Protein AF-A0A0D0DA06-F1 (afdb_monomer_lite)

Sequence (296 aa):
MSSSTTNDLSKWSDEQLRENEDDDNELFEKKSAERRHRTKAWKEAERRMAEEAARRKAEEEAKRKAEVEVQRRVEAEAKAHAEEVAWAQSLTLGPSKGKQPRVTASGTVEVVESVGGLAPCYGCSDLGVSCEMRAAGSSKARSCDRCRRLRNKCERPGDAQLSWRRKREEVMSPQAGKKKAQTKSPTVEDDKEDVEDREAEENCDALGVLAEVLSAMVGEMRNMAADRRRAAGESHAQMERVLGTLEEIRGCLDLEFVPEEGSEEDFEEGEVAEVAEEREALKGRNEEEEEVDESV

Structure (mmCIF, N/CA/C/O backbone):
data_AF-A0A0D0DA06-F1
#
_entry.id   AF-A0A0D0DA06-F1
#
loop_
_atom_site.group_PDB
_atom_site.id
_atom_site.type_symbol
_atom_site.label_atom_id
_atom_site.label_alt_id
_atom_site.label_comp_id
_atom_site.label_asym_id
_atom_site.label_entity_id
_atom_site.label_seq_id
_atom_site.pdbx_PDB_ins_code
_atom_site.Cartn_x
_atom_site.Cartn_y
_atom_site.Cartn_z
_atom_site.occupancy
_atom_site.B_iso_or_equiv
_atom_site.auth_seq_id
_atom_site.auth_comp_id
_atom_site.auth_asym_id
_atom_site.auth_atom_id
_atom_site.pdbx_PDB_model_num
ATOM 1 N N . MET A 1 1 ? 45.277 31.418 -54.949 1.00 44.56 1 MET A N 1
ATOM 2 C CA . MET A 1 1 ? 46.075 30.264 -55.402 1.00 44.56 1 MET A CA 1
ATOM 3 C C . MET A 1 1 ? 45.731 29.119 -54.479 1.00 44.56 1 MET A C 1
ATOM 5 O O . MET A 1 1 ? 46.117 29.167 -53.321 1.00 44.56 1 MET A O 1
ATOM 9 N N . SER A 1 2 ? 44.890 28.204 -54.950 1.00 45.66 2 SER A N 1
ATOM 10 C CA . SER A 1 2 ? 44.410 27.062 -54.173 1.00 45.66 2 SER A CA 1
ATOM 11 C C . SER A 1 2 ? 45.338 25.884 -54.446 1.00 45.66 2 SER A C 1
ATOM 13 O O . SER A 1 2 ? 45.468 25.472 -55.597 1.00 45.66 2 SER A O 1
ATOM 15 N N . SER A 1 3 ? 46.022 25.398 -53.413 1.00 51.41 3 SER A N 1
ATOM 16 C CA . SER A 1 3 ? 46.867 24.207 -53.489 1.00 51.41 3 SER A CA 1
ATOM 17 C C . SER A 1 3 ? 45.984 22.971 -53.345 1.00 51.41 3 SER A C 1
ATOM 19 O O . SER A 1 3 ? 45.436 22.732 -52.274 1.00 51.41 3 SER A O 1
ATOM 21 N N . SER A 1 4 ? 45.833 22.201 -54.420 1.00 52.69 4 SER A N 1
ATOM 22 C CA . SER A 1 4 ? 45.223 20.872 -54.376 1.00 52.69 4 SER A CA 1
ATOM 23 C C . SER A 1 4 ? 46.268 19.873 -53.883 1.00 52.69 4 SER A C 1
ATOM 25 O O . SER A 1 4 ? 47.158 19.480 -54.632 1.00 52.69 4 SER A O 1
ATOM 27 N N . THR A 1 5 ? 46.180 19.478 -52.617 1.00 56.81 5 THR A N 1
ATOM 28 C CA . THR A 1 5 ? 46.853 18.294 -52.074 1.00 56.81 5 THR A CA 1
ATOM 29 C C . THR A 1 5 ? 46.123 17.054 -52.577 1.00 56.81 5 THR A C 1
ATOM 31 O O . THR A 1 5 ? 45.150 16.592 -51.989 1.00 56.81 5 THR A O 1
ATOM 34 N N . THR A 1 6 ? 46.565 16.544 -53.723 1.00 51.81 6 THR A N 1
ATOM 35 C CA . THR A 1 6 ? 46.219 15.209 -54.211 1.00 51.81 6 THR A CA 1
ATOM 36 C C . THR A 1 6 ? 46.883 14.190 -53.290 1.00 51.81 6 THR A C 1
ATOM 38 O O . THR A 1 6 ? 48.056 13.862 -53.465 1.00 51.81 6 THR A O 1
ATOM 41 N N . ASN A 1 7 ? 46.158 13.759 -52.260 1.00 58.69 7 ASN A N 1
ATOM 42 C CA . ASN A 1 7 ? 46.594 12.688 -51.377 1.00 58.69 7 ASN A CA 1
ATOM 43 C C . ASN A 1 7 ? 46.586 11.369 -52.162 1.00 58.69 7 ASN A C 1
ATOM 45 O O . ASN A 1 7 ? 45.543 10.904 -52.618 1.00 58.69 7 ASN A O 1
ATOM 49 N N . ASP A 1 8 ? 47.776 10.797 -52.332 1.00 55.75 8 ASP A N 1
ATOM 50 C CA . ASP A 1 8 ? 48.022 9.452 -52.846 1.00 55.75 8 ASP A CA 1
ATOM 51 C C . ASP A 1 8 ? 47.404 8.411 -51.889 1.00 55.75 8 ASP A C 1
ATOM 53 O O . ASP A 1 8 ? 48.060 7.897 -50.987 1.00 55.75 8 ASP A O 1
ATOM 57 N N . LEU A 1 9 ? 46.120 8.094 -52.078 1.00 60.38 9 LEU A N 1
ATOM 58 C CA . LEU A 1 9 ? 45.394 7.071 -51.308 1.00 60.38 9 LEU A CA 1
ATOM 59 C C . LEU A 1 9 ? 45.751 5.625 -51.715 1.00 60.38 9 LEU A C 1
ATOM 61 O O . LEU A 1 9 ? 45.248 4.677 -51.126 1.00 60.38 9 LEU A O 1
ATOM 65 N N . SER A 1 10 ? 46.629 5.418 -52.704 1.00 59.06 10 SER A N 1
ATOM 66 C CA . SER A 1 10 ? 46.872 4.093 -53.307 1.00 59.06 10 SER A CA 1
ATOM 67 C C . SER A 1 10 ? 48.003 3.267 -52.674 1.00 59.06 10 SER A C 1
ATOM 69 O O . SER A 1 10 ? 48.375 2.224 -53.210 1.00 59.06 10 SER A O 1
ATOM 71 N N . LYS A 1 11 ? 48.576 3.706 -51.547 1.00 55.06 11 LYS A N 1
ATOM 72 C CA . LYS A 1 11 ? 49.674 2.997 -50.861 1.00 55.06 11 LYS A CA 1
ATOM 73 C C . LYS A 1 11 ? 49.394 2.784 -49.379 1.00 55.06 11 LYS A C 1
ATOM 75 O O . LYS A 1 11 ? 50.193 3.163 -48.530 1.00 55.06 11 LYS A O 1
ATOM 80 N N . TRP A 1 12 ? 48.269 2.160 -49.073 1.00 52.38 12 TRP A N 1
ATOM 81 C CA . TRP A 1 12 ? 48.131 1.462 -47.801 1.00 52.38 12 TRP A CA 1
ATOM 82 C C . TRP A 1 12 ? 48.667 0.052 -48.044 1.00 52.38 12 TRP A C 1
ATOM 84 O O . TRP A 1 12 ? 48.146 -0.689 -48.871 1.00 52.38 12 TRP A O 1
ATOM 94 N N . SER A 1 13 ? 49.816 -0.259 -47.452 1.00 58.09 13 SER A N 1
ATOM 95 C CA . SER A 1 13 ? 50.444 -1.577 -47.548 1.00 58.09 13 SER A CA 1
ATOM 96 C C . SER A 1 13 ? 49.567 -2.623 -46.857 1.00 58.09 13 SER A C 1
ATOM 98 O O . SER A 1 13 ? 49.198 -2.402 -45.705 1.00 58.09 13 SER A O 1
ATOM 100 N N . ASP A 1 14 ? 49.314 -3.763 -47.513 1.00 60.25 14 ASP A N 1
ATOM 101 C CA . ASP A 1 14 ? 48.551 -4.921 -46.994 1.00 60.25 14 ASP A CA 1
ATOM 102 C C . ASP A 1 14 ? 48.968 -5.373 -45.576 1.00 60.25 14 ASP A C 1
ATOM 104 O O . ASP A 1 14 ? 48.183 -5.983 -44.854 1.00 60.25 14 ASP A O 1
ATOM 108 N N . GLU A 1 15 ? 50.187 -5.041 -45.142 1.00 59.59 15 GLU A N 1
ATOM 109 C CA . GLU A 1 15 ? 50.683 -5.288 -43.784 1.00 59.59 15 GLU A CA 1
ATOM 110 C C . GLU A 1 15 ? 49.867 -4.564 -42.689 1.00 59.59 15 GLU A C 1
ATOM 112 O O . GLU A 1 15 ? 49.715 -5.105 -41.599 1.00 59.59 15 GLU A O 1
ATOM 117 N N . GLN A 1 16 ? 49.307 -3.374 -42.959 1.00 57.50 16 GLN A N 1
ATOM 118 C CA . GLN A 1 16 ? 48.557 -2.596 -41.955 1.00 57.50 16 GLN A CA 1
ATOM 119 C C . GLN A 1 16 ? 47.102 -3.046 -41.772 1.00 57.50 16 GLN A C 1
ATOM 121 O O . GLN A 1 16 ? 46.485 -2.697 -40.770 1.00 57.50 16 GLN A O 1
ATOM 126 N N . LEU A 1 17 ? 46.550 -3.840 -42.695 1.00 55.78 17 LEU A N 1
ATOM 127 C CA . LEU A 1 17 ? 45.205 -4.407 -42.542 1.00 55.78 17 LEU A CA 1
ATOM 128 C C . LEU A 1 17 ? 45.190 -5.633 -41.617 1.00 55.78 17 LEU A C 1
ATOM 130 O O . LEU A 1 17 ? 44.156 -5.946 -41.040 1.00 55.78 17 LEU A O 1
ATOM 134 N N . ARG A 1 18 ? 46.333 -6.309 -41.426 1.00 57.19 18 ARG A N 1
ATOM 135 C CA . ARG A 1 18 ? 46.417 -7.529 -40.603 1.00 57.19 18 ARG A CA 1
ATOM 136 C C . ARG A 1 18 ? 46.560 -7.299 -39.101 1.00 57.19 18 ARG A C 1
ATOM 138 O O . ARG A 1 18 ? 46.267 -8.217 -38.347 1.00 57.19 18 ARG A O 1
ATOM 145 N N . GLU A 1 19 ? 47.008 -6.128 -38.653 1.00 57.12 19 GLU A N 1
ATOM 146 C CA . GLU A 1 19 ? 47.195 -5.861 -37.214 1.00 57.12 19 GLU A CA 1
ATOM 147 C C . GLU A 1 19 ? 45.898 -5.477 -36.482 1.00 57.12 19 GLU A C 1
ATOM 149 O O . GLU A 1 19 ? 45.885 -5.480 -35.258 1.00 57.12 19 GLU A O 1
ATOM 154 N N . ASN A 1 20 ? 44.800 -5.203 -37.199 1.00 56.69 20 ASN A N 1
ATOM 155 C CA . ASN A 1 20 ? 43.534 -4.758 -36.596 1.00 56.69 20 ASN A CA 1
ATOM 156 C C . ASN A 1 20 ? 42.484 -5.871 -36.406 1.00 56.69 20 ASN A C 1
ATOM 158 O O . ASN A 1 20 ? 41.498 -5.652 -35.712 1.00 56.69 20 ASN A O 1
ATOM 162 N N . GLU A 1 21 ? 42.660 -7.056 -37.003 1.00 57.94 21 GLU A N 1
ATOM 163 C CA . GLU A 1 21 ? 41.643 -8.126 -36.940 1.00 57.94 21 GLU A CA 1
ATOM 164 C C . GLU A 1 21 ? 41.643 -8.892 -35.600 1.00 57.94 21 GLU A C 1
ATOM 166 O O . GLU A 1 21 ? 40.612 -9.438 -35.204 1.00 57.94 21 GLU A O 1
ATOM 171 N N . ASP A 1 22 ? 42.765 -8.914 -34.870 1.00 60.41 22 ASP A N 1
ATOM 172 C CA . ASP A 1 22 ? 42.870 -9.652 -33.600 1.00 60.41 22 ASP A CA 1
ATOM 173 C C . ASP A 1 22 ? 42.314 -8.868 -32.384 1.00 60.41 22 ASP A C 1
ATOM 175 O O . ASP A 1 22 ? 41.847 -9.481 -31.417 1.00 60.41 22 ASP A O 1
ATOM 179 N N . ASP A 1 23 ? 42.271 -7.530 -32.440 1.00 66.81 23 ASP A N 1
ATOM 180 C CA . ASP A 1 23 ? 41.819 -6.673 -31.326 1.00 66.81 23 ASP A CA 1
ATOM 181 C C . ASP A 1 23 ? 40.287 -6.675 -31.133 1.00 66.81 23 ASP A C 1
ATOM 183 O O . ASP A 1 23 ? 39.776 -6.533 -30.011 1.00 66.81 23 ASP A O 1
ATOM 187 N N . ASP A 1 24 ? 39.520 -6.908 -32.201 1.00 77.69 24 ASP A N 1
ATOM 188 C CA . ASP A 1 24 ? 38.053 -6.886 -32.151 1.00 77.69 24 ASP A CA 1
ATOM 189 C C . ASP A 1 24 ? 37.468 -8.039 -31.319 1.00 77.69 24 ASP A C 1
ATOM 191 O O . ASP A 1 24 ? 36.456 -7.879 -30.617 1.00 77.69 24 ASP A O 1
ATOM 195 N N . ASN A 1 25 ? 38.126 -9.202 -31.332 1.00 84.19 25 ASN A N 1
ATOM 196 C CA . ASN A 1 25 ? 37.677 -10.371 -30.581 1.00 84.19 25 ASN A CA 1
ATOM 197 C C . ASN A 1 25 ? 37.856 -10.186 -29.061 1.00 84.19 25 ASN A C 1
ATOM 199 O O . ASN A 1 25 ? 36.964 -10.539 -28.280 1.00 84.19 25 ASN A O 1
ATOM 203 N N . GLU A 1 26 ? 38.961 -9.575 -28.617 1.00 87.06 26 GLU A N 1
ATOM 204 C CA . GLU A 1 26 ? 39.175 -9.273 -27.194 1.00 87.06 26 GLU A CA 1
ATOM 205 C C . GLU A 1 26 ? 38.155 -8.241 -26.686 1.00 87.06 26 GLU A C 1
ATOM 207 O O . GLU A 1 26 ? 37.563 -8.396 -25.605 1.00 87.06 26 GLU A O 1
ATOM 212 N N . LEU A 1 27 ? 37.872 -7.216 -27.495 1.00 87.00 27 LEU A N 1
ATOM 213 C CA . LEU A 1 27 ? 36.877 -6.201 -27.166 1.00 87.00 27 LEU A CA 1
ATOM 214 C C . LEU A 1 27 ? 35.469 -6.802 -27.026 1.00 87.00 27 LEU A C 1
ATOM 216 O O . LEU A 1 27 ? 34.716 -6.421 -26.116 1.00 87.00 27 LEU A O 1
ATOM 220 N N . PHE A 1 28 ? 35.106 -7.749 -27.895 1.00 85.88 28 PHE A N 1
ATOM 221 C CA . PHE A 1 28 ? 33.821 -8.441 -27.835 1.00 85.88 28 PHE A CA 1
ATOM 222 C C . PHE A 1 28 ? 33.671 -9.286 -26.562 1.00 85.88 28 PHE A C 1
ATOM 224 O O . PHE A 1 28 ? 32.642 -9.197 -25.875 1.00 85.88 28 PHE A O 1
ATOM 231 N N . GLU A 1 29 ? 34.696 -10.056 -26.190 1.00 93.31 29 GLU A N 1
ATOM 232 C CA . GLU A 1 29 ? 34.685 -10.858 -24.961 1.00 93.31 29 GLU A CA 1
ATOM 233 C C . GLU A 1 29 ? 34.587 -9.982 -23.707 1.00 93.31 29 GLU A C 1
ATOM 235 O O . GLU A 1 29 ? 33.781 -10.258 -22.808 1.00 93.31 29 GLU A O 1
ATOM 240 N N . LYS A 1 30 ? 35.316 -8.859 -23.673 1.00 94.81 30 LYS A N 1
ATOM 241 C CA . LYS A 1 30 ? 35.257 -7.891 -22.569 1.00 94.81 30 LYS A CA 1
ATOM 242 C C . LYS A 1 30 ? 33.862 -7.279 -22.415 1.00 94.81 30 LYS A C 1
ATOM 244 O O . LYS A 1 30 ? 33.307 -7.291 -21.312 1.00 94.81 30 LYS A O 1
ATOM 249 N N . LYS A 1 31 ? 33.245 -6.815 -23.509 1.00 93.00 31 LYS A N 1
ATOM 250 C CA . LYS A 1 31 ? 31.866 -6.281 -23.505 1.00 93.00 31 LYS A CA 1
ATOM 251 C C . LYS A 1 31 ? 30.846 -7.343 -23.081 1.00 93.00 31 LYS A C 1
ATOM 253 O O . LYS A 1 31 ? 29.908 -7.057 -22.328 1.00 93.00 31 LYS A O 1
ATOM 258 N N . SER A 1 32 ? 31.035 -8.587 -23.515 1.00 93.25 32 SER A N 1
ATOM 259 C CA . SER A 1 32 ? 30.176 -9.716 -23.147 1.00 93.25 32 SER A CA 1
ATOM 260 C C . SER A 1 32 ? 30.307 -10.089 -21.667 1.00 93.25 32 SER A C 1
ATOM 262 O O . SER A 1 32 ? 29.305 -10.357 -20.993 1.00 93.25 32 SER A O 1
ATOM 264 N N . ALA A 1 33 ? 31.523 -10.089 -21.117 1.00 97.44 33 ALA A N 1
ATOM 265 C CA . ALA A 1 33 ? 31.763 -10.260 -19.687 1.00 97.44 33 ALA A CA 1
ATOM 266 C C . ALA A 1 33 ? 31.107 -9.133 -18.876 1.00 97.44 33 ALA A C 1
ATOM 268 O O . ALA A 1 33 ? 30.368 -9.406 -17.927 1.00 97.44 33 ALA A O 1
ATOM 269 N N . GLU A 1 34 ? 31.275 -7.880 -19.295 1.00 96.75 34 GLU A N 1
ATOM 270 C CA . GLU A 1 34 ? 30.666 -6.726 -18.637 1.00 96.75 34 GLU A CA 1
ATOM 271 C C . GLU A 1 34 ? 29.131 -6.812 -18.617 1.00 96.75 34 GLU A C 1
ATOM 273 O O . GLU A 1 34 ? 28.510 -6.648 -17.563 1.00 96.75 34 GLU A O 1
ATOM 278 N N . ARG A 1 35 ? 28.494 -7.160 -19.744 1.00 94.69 35 ARG A N 1
ATOM 279 C CA . ARG A 1 35 ? 27.034 -7.352 -19.809 1.00 94.69 35 ARG A CA 1
ATOM 280 C C . ARG A 1 35 ? 26.563 -8.448 -18.846 1.00 94.69 35 ARG A C 1
ATOM 282 O O . ARG A 1 35 ? 25.531 -8.287 -18.184 1.00 94.69 35 ARG A O 1
ATOM 289 N N . ARG A 1 36 ? 27.323 -9.543 -18.717 1.00 97.12 36 ARG A N 1
ATOM 290 C CA . ARG A 1 36 ? 27.048 -10.615 -17.741 1.00 97.12 36 ARG A CA 1
ATOM 291 C C . ARG A 1 36 ? 27.157 -10.102 -16.303 1.00 97.12 36 ARG A C 1
ATOM 293 O O . ARG A 1 36 ? 26.283 -10.419 -15.496 1.00 97.12 36 ARG A O 1
ATOM 300 N N . HIS A 1 37 ? 28.166 -9.291 -15.987 1.00 96.38 37 HIS A N 1
ATOM 301 C CA . HIS A 1 37 ? 28.315 -8.668 -14.667 1.00 96.38 37 HIS A CA 1
ATOM 302 C C . HIS A 1 37 ? 27.167 -7.704 -14.346 1.00 96.38 37 HIS A C 1
ATOM 304 O O . HIS A 1 37 ? 26.551 -7.844 -13.290 1.00 96.38 37 HIS A O 1
ATOM 310 N N . ARG A 1 38 ? 26.798 -6.812 -15.274 1.00 94.75 38 ARG A N 1
ATOM 311 C CA . ARG A 1 38 ? 25.658 -5.891 -15.106 1.00 94.75 38 ARG A CA 1
ATOM 312 C C . ARG A 1 38 ? 24.346 -6.641 -14.879 1.00 94.75 38 ARG A C 1
ATOM 314 O O . ARG A 1 38 ? 23.595 -6.318 -13.966 1.00 94.75 38 ARG A O 1
ATOM 321 N N . THR A 1 39 ? 24.101 -7.700 -15.652 1.00 97.19 39 THR A N 1
ATOM 322 C CA . THR A 1 39 ? 22.894 -8.532 -15.500 1.00 97.19 39 THR A CA 1
ATOM 323 C C . THR A 1 39 ? 22.854 -9.233 -14.140 1.00 97.19 39 THR A C 1
ATOM 325 O O . THR A 1 39 ? 21.793 -9.327 -13.525 1.00 97.19 39 THR A O 1
ATOM 328 N N . LYS A 1 40 ? 23.998 -9.732 -13.652 1.00 97.44 40 LYS A N 1
ATOM 329 C CA . LYS A 1 40 ? 24.096 -10.338 -12.315 1.00 97.44 40 LYS A CA 1
ATOM 330 C C . LYS A 1 40 ? 23.813 -9.312 -11.217 1.00 97.44 40 LYS A C 1
ATOM 332 O O . LYS A 1 40 ? 22.975 -9.588 -10.365 1.00 97.44 40 LYS A O 1
ATOM 337 N N . ALA A 1 41 ? 24.443 -8.138 -11.286 1.00 97.75 41 ALA A N 1
ATOM 338 C CA . ALA A 1 41 ? 24.237 -7.057 -10.325 1.00 97.75 41 ALA A CA 1
ATOM 339 C C . ALA A 1 41 ? 22.769 -6.596 -10.284 1.00 97.75 41 ALA A C 1
ATOM 341 O O . ALA A 1 41 ? 22.200 -6.432 -9.209 1.00 97.75 41 ALA A O 1
ATOM 342 N N . TRP A 1 42 ? 22.120 -6.473 -11.446 1.00 95.38 42 TRP A N 1
ATOM 343 C CA . TRP A 1 42 ? 20.704 -6.113 -11.528 1.00 95.38 42 TRP A CA 1
ATOM 344 C C . TRP A 1 42 ? 19.788 -7.163 -10.878 1.00 95.38 42 TRP A C 1
ATOM 346 O O . TRP A 1 42 ? 18.947 -6.817 -10.051 1.00 95.38 42 TRP A O 1
ATOM 356 N N . LYS A 1 43 ? 20.000 -8.456 -11.161 1.00 97.12 43 LYS A N 1
ATOM 357 C CA . LYS A 1 43 ? 19.236 -9.553 -10.531 1.00 97.12 43 LYS A CA 1
ATOM 358 C C . LYS A 1 43 ? 19.453 -9.639 -9.018 1.00 97.12 43 LYS A C 1
ATOM 360 O O . LYS A 1 43 ? 18.560 -10.056 -8.283 1.00 97.12 43 LYS A O 1
ATOM 365 N N . GLU A 1 44 ? 20.646 -9.299 -8.540 1.00 97.25 44 GLU A N 1
ATOM 366 C CA . GLU A 1 44 ? 20.948 -9.243 -7.108 1.00 97.25 44 GLU A CA 1
ATOM 367 C C . GLU A 1 44 ? 20.242 -8.065 -6.429 1.00 97.25 44 GLU A C 1
ATOM 369 O O . GLU A 1 44 ? 19.622 -8.248 -5.380 1.00 97.25 44 GLU A O 1
ATOM 374 N N . ALA A 1 45 ? 20.249 -6.889 -7.059 1.00 94.88 45 ALA A N 1
ATOM 375 C CA . ALA A 1 45 ? 19.500 -5.731 -6.586 1.00 94.88 45 ALA A CA 1
ATOM 376 C C . ALA A 1 45 ? 17.989 -6.019 -6.527 1.00 94.88 45 ALA A C 1
ATOM 378 O O . ALA A 1 45 ? 17.354 -5.744 -5.511 1.00 94.88 45 ALA A O 1
ATOM 379 N N . GLU A 1 46 ? 17.422 -6.646 -7.562 1.00 94.62 46 GLU A N 1
ATOM 380 C CA . GLU A 1 46 ? 16.012 -7.061 -7.589 1.00 94.62 46 GLU A CA 1
ATOM 381 C C . GLU A 1 46 ? 15.679 -8.026 -6.438 1.00 94.62 46 GLU A C 1
ATOM 383 O O . GLU A 1 46 ? 14.701 -7.831 -5.712 1.00 94.62 46 GLU A O 1
ATOM 388 N N . ARG A 1 47 ? 16.533 -9.032 -6.205 1.00 95.81 47 ARG A N 1
ATOM 389 C CA . ARG A 1 47 ? 16.386 -9.967 -5.079 1.00 95.81 47 ARG A CA 1
ATOM 390 C C . ARG A 1 47 ? 16.416 -9.241 -3.735 1.00 95.81 47 ARG A C 1
ATOM 392 O O . ARG A 1 47 ? 15.571 -9.519 -2.887 1.00 95.81 47 ARG A O 1
ATOM 399 N N . ARG A 1 48 ? 17.355 -8.310 -3.548 1.00 94.62 48 ARG A N 1
ATOM 400 C CA . ARG A 1 48 ? 17.485 -7.521 -2.316 1.00 94.62 48 ARG A CA 1
ATOM 401 C C . ARG A 1 48 ? 16.243 -6.664 -2.068 1.00 94.62 48 ARG A C 1
ATOM 403 O O . ARG A 1 48 ? 15.746 -6.627 -0.946 1.00 94.62 48 ARG A O 1
ATOM 410 N N . MET A 1 49 ? 15.699 -6.038 -3.110 1.00 85.19 49 MET A N 1
ATOM 411 C CA . MET A 1 49 ? 14.455 -5.266 -3.020 1.00 85.19 49 MET A CA 1
ATOM 412 C C . MET A 1 49 ? 13.260 -6.149 -2.639 1.00 85.19 49 MET A C 1
ATOM 414 O O . MET A 1 49 ? 12.466 -5.773 -1.774 1.00 85.19 49 MET A O 1
ATOM 418 N N . ALA A 1 50 ? 13.147 -7.344 -3.227 1.00 92.19 50 ALA A N 1
ATOM 419 C CA . ALA A 1 50 ? 12.096 -8.301 -2.884 1.00 92.19 50 ALA A CA 1
ATOM 420 C C . ALA A 1 50 ? 12.208 -8.801 -1.430 1.00 92.19 50 ALA A C 1
ATOM 422 O O . ALA A 1 50 ? 11.197 -8.915 -0.733 1.00 92.19 50 ALA A O 1
ATOM 423 N N . GLU A 1 51 ? 13.426 -9.060 -0.950 1.00 94.31 51 GLU A N 1
ATOM 424 C CA . GLU A 1 51 ? 13.688 -9.452 0.437 1.00 94.31 51 GLU A CA 1
ATOM 425 C C . GLU A 1 51 ? 13.332 -8.334 1.426 1.00 94.31 51 GLU A C 1
ATOM 427 O O . GLU A 1 51 ? 12.633 -8.578 2.412 1.00 94.31 51 GLU A O 1
ATOM 432 N N . GLU A 1 52 ? 13.732 -7.089 1.151 1.00 87.12 52 GLU A N 1
ATOM 433 C CA . GLU A 1 52 ? 13.367 -5.942 1.987 1.00 87.12 52 GLU A CA 1
ATOM 434 C C . GLU A 1 52 ? 11.852 -5.708 2.019 1.00 87.12 52 GLU A C 1
ATOM 436 O O . GLU A 1 52 ? 11.288 -5.439 3.084 1.00 87.12 52 GLU A O 1
ATOM 441 N N . ALA A 1 53 ? 11.172 -5.854 0.880 1.00 90.25 53 ALA A N 1
ATOM 442 C CA . ALA A 1 53 ? 9.718 -5.762 0.810 1.00 90.25 53 ALA A CA 1
ATOM 443 C C . ALA A 1 53 ? 9.040 -6.861 1.648 1.00 90.25 53 ALA A C 1
ATOM 445 O O . ALA A 1 53 ? 8.091 -6.580 2.388 1.00 90.25 53 ALA A O 1
ATOM 446 N N . ALA A 1 54 ? 9.548 -8.097 1.594 1.00 92.75 54 ALA A N 1
ATOM 447 C CA . ALA A 1 54 ? 9.062 -9.199 2.421 1.00 92.75 54 ALA A CA 1
ATOM 448 C C . ALA A 1 54 ? 9.298 -8.940 3.920 1.00 92.75 54 ALA A C 1
ATOM 450 O O . ALA A 1 54 ? 8.383 -9.141 4.724 1.00 92.75 54 ALA A O 1
ATOM 451 N N . ARG A 1 55 ? 10.476 -8.420 4.293 1.00 91.50 55 ARG A N 1
ATOM 452 C CA . ARG A 1 55 ? 10.812 -8.034 5.674 1.00 91.50 55 ARG A CA 1
ATOM 453 C C . ARG A 1 55 ? 9.860 -6.960 6.203 1.00 91.50 55 ARG A C 1
ATOM 455 O O . ARG A 1 55 ? 9.280 -7.142 7.270 1.00 91.50 55 ARG A O 1
ATOM 462 N N . ARG A 1 56 ? 9.633 -5.885 5.436 1.00 85.69 56 ARG A N 1
ATOM 463 C CA . ARG A 1 56 ? 8.692 -4.808 5.802 1.00 85.69 56 ARG A CA 1
ATOM 464 C C . ARG A 1 56 ? 7.268 -5.328 5.973 1.00 85.69 56 ARG A C 1
ATOM 466 O O . ARG A 1 56 ? 6.589 -4.960 6.926 1.00 85.69 56 ARG A O 1
ATOM 473 N N . LYS A 1 57 ? 6.818 -6.219 5.085 1.00 90.19 57 LYS A N 1
ATOM 474 C CA . LYS A 1 57 ? 5.485 -6.827 5.185 1.00 90.19 57 LYS A CA 1
ATOM 475 C C . LYS A 1 57 ? 5.329 -7.671 6.454 1.00 90.19 57 LYS A C 1
ATOM 477 O O . LYS A 1 57 ? 4.289 -7.592 7.102 1.00 90.19 57 LYS A O 1
ATOM 482 N N . ALA A 1 58 ? 6.348 -8.450 6.817 1.00 90.62 58 ALA A N 1
ATOM 483 C CA . ALA A 1 58 ? 6.340 -9.247 8.042 1.00 90.62 58 ALA A CA 1
ATOM 484 C C . ALA A 1 58 ? 6.331 -8.368 9.306 1.00 90.62 58 ALA A C 1
ATOM 486 O O . ALA A 1 58 ? 5.598 -8.659 10.249 1.00 90.62 58 ALA A O 1
ATOM 487 N N . GLU A 1 59 ? 7.094 -7.273 9.311 1.00 92.69 59 GLU A N 1
ATOM 488 C CA . GLU A 1 59 ? 7.111 -6.303 10.411 1.00 92.69 59 GLU A CA 1
ATOM 489 C C . GLU A 1 59 ? 5.748 -5.615 10.593 1.00 92.69 59 GLU A C 1
ATOM 491 O O . GLU A 1 59 ? 5.229 -5.551 11.706 1.00 92.69 59 GLU A O 1
ATOM 496 N N . GLU A 1 60 ? 5.125 -5.156 9.505 1.00 89.31 60 GLU A N 1
ATOM 497 C CA . GLU A 1 60 ? 3.782 -4.562 9.533 1.00 89.31 60 GLU A CA 1
ATOM 498 C C . GLU A 1 60 ? 2.717 -5.559 10.017 1.00 89.31 60 GLU A C 1
ATOM 500 O O . GLU A 1 60 ? 1.838 -5.210 10.806 1.00 89.31 60 GLU A O 1
ATOM 505 N N . GLU A 1 61 ? 2.799 -6.826 9.600 1.00 88.38 61 GLU A N 1
ATOM 506 C CA . GLU A 1 61 ? 1.903 -7.871 10.102 1.00 88.38 61 GLU A CA 1
ATOM 507 C C . GLU A 1 61 ? 2.105 -8.124 11.607 1.00 88.38 61 GLU A C 1
ATOM 509 O O . GLU A 1 61 ? 1.127 -8.301 12.339 1.00 88.38 61 GLU A O 1
ATOM 514 N N . ALA A 1 62 ? 3.352 -8.103 12.087 1.00 94.38 62 ALA A N 1
ATOM 515 C CA . ALA A 1 62 ? 3.667 -8.239 13.506 1.00 94.38 62 ALA A CA 1
ATOM 516 C C . ALA A 1 62 ? 3.133 -7.055 14.330 1.00 94.38 62 ALA A C 1
ATOM 518 O O . ALA A 1 62 ? 2.524 -7.279 15.377 1.00 94.38 62 ALA A O 1
ATOM 519 N N . LYS A 1 63 ? 3.269 -5.817 13.834 1.00 91.00 63 LYS A N 1
ATOM 520 C CA . LYS A 1 63 ? 2.690 -4.618 14.467 1.00 91.00 63 LYS A CA 1
ATOM 521 C C . LYS A 1 63 ? 1.171 -4.719 14.583 1.00 91.00 63 LYS A C 1
ATOM 523 O O . LYS A 1 63 ? 0.636 -4.547 15.674 1.00 91.00 63 LYS A O 1
ATOM 528 N N . ARG A 1 64 ? 0.480 -5.098 13.501 1.00 88.75 64 ARG A N 1
ATOM 529 C CA . ARG A 1 64 ? -0.984 -5.292 13.512 1.00 88.75 64 ARG A CA 1
ATOM 530 C C . ARG A 1 64 ? -1.421 -6.376 14.496 1.00 88.75 64 ARG A C 1
ATOM 532 O O . ARG A 1 64 ? -2.435 -6.224 15.168 1.00 88.75 64 ARG A O 1
ATOM 539 N N . LYS A 1 65 ? -0.667 -7.475 14.599 1.00 93.81 65 LYS A N 1
ATOM 540 C CA . LYS A 1 65 ? -0.939 -8.536 15.583 1.00 93.81 65 LYS A CA 1
ATOM 541 C C . LYS A 1 65 ? -0.787 -8.033 17.018 1.00 93.81 65 LYS A C 1
ATOM 543 O O . LYS A 1 65 ? -1.663 -8.311 17.832 1.00 93.81 65 LYS A O 1
ATOM 548 N N . ALA A 1 66 ? 0.276 -7.283 17.306 1.00 93.62 66 ALA A N 1
ATOM 549 C CA . ALA A 1 66 ? 0.499 -6.694 18.623 1.00 93.62 66 ALA A CA 1
ATOM 550 C C . ALA A 1 66 ? -0.608 -5.691 18.993 1.00 93.62 66 ALA A C 1
ATOM 552 O O . ALA A 1 66 ? -1.141 -5.749 20.097 1.00 93.62 66 ALA A O 1
ATOM 553 N N . GLU A 1 67 ? -1.020 -4.831 18.058 1.00 94.69 67 GLU A N 1
ATOM 554 C CA . GLU A 1 67 ? -2.115 -3.873 18.259 1.00 94.69 67 GLU A CA 1
ATOM 555 C C . GLU A 1 67 ? -3.447 -4.575 18.567 1.00 94.69 67 GLU A C 1
ATOM 557 O O . GLU A 1 67 ? -4.118 -4.232 19.539 1.00 94.69 67 GLU A O 1
ATOM 562 N N . VAL A 1 68 ? -3.797 -5.622 17.809 1.00 95.50 68 VAL A N 1
ATOM 563 C CA . VAL A 1 68 ? -5.003 -6.428 18.067 1.00 95.50 68 VAL A CA 1
ATOM 564 C C . VAL A 1 68 ? -4.934 -7.133 19.425 1.00 95.50 68 VAL A C 1
ATOM 566 O O . VAL A 1 68 ? -5.955 -7.270 20.099 1.00 95.50 68 VAL A O 1
ATOM 569 N N . GLU A 1 69 ? -3.756 -7.592 19.855 1.00 95.69 69 GLU A N 1
ATOM 570 C CA . GLU A 1 69 ? -3.594 -8.192 21.182 1.00 95.69 69 GLU A CA 1
ATOM 571 C C . GLU A 1 69 ? -3.804 -7.162 22.299 1.00 95.69 69 GLU A C 1
ATOM 573 O O . GLU A 1 69 ? -4.537 -7.436 23.250 1.00 95.69 69 GLU A O 1
ATOM 578 N N . VAL A 1 70 ? -3.216 -5.969 22.169 1.00 97.25 70 VAL A N 1
ATOM 579 C CA . VAL A 1 70 ? -3.418 -4.861 23.116 1.00 97.25 70 VAL A CA 1
ATOM 580 C C . VAL A 1 70 ? -4.895 -4.473 23.170 1.00 97.25 70 VAL A C 1
ATOM 582 O O . VAL A 1 70 ? -5.460 -4.389 24.258 1.00 97.25 70 VAL A O 1
ATOM 585 N N . GLN A 1 71 ? -5.557 -4.339 22.019 1.00 94.56 71 GLN A N 1
ATOM 586 C CA . GLN A 1 71 ? -6.983 -4.026 21.953 1.00 94.56 71 GLN A CA 1
ATOM 587 C C . GLN A 1 71 ? -7.838 -5.078 22.672 1.00 94.56 71 GLN A C 1
ATOM 589 O O . GLN A 1 71 ? -8.725 -4.728 23.446 1.00 94.56 71 GLN A O 1
ATOM 594 N N . ARG A 1 72 ? -7.544 -6.371 22.480 1.00 94.69 72 ARG A N 1
ATOM 595 C CA . ARG A 1 72 ? -8.243 -7.457 23.185 1.00 94.69 72 ARG A CA 1
ATOM 596 C C . ARG A 1 72 ? -8.040 -7.412 24.697 1.00 94.69 72 ARG A C 1
ATOM 598 O O . ARG A 1 72 ? -8.959 -7.767 25.430 1.00 94.69 72 ARG A O 1
ATOM 605 N N . ARG A 1 73 ? -6.856 -7.009 25.170 1.00 96.56 73 ARG A N 1
ATOM 606 C CA . ARG A 1 73 ? -6.581 -6.845 26.608 1.00 96.56 73 ARG A CA 1
ATOM 607 C C . ARG A 1 73 ? -7.400 -5.698 27.192 1.00 96.56 73 ARG A C 1
ATOM 609 O O . ARG A 1 73 ? -8.065 -5.908 28.199 1.00 96.56 73 ARG A O 1
ATOM 616 N N . VAL A 1 74 ? -7.423 -4.550 26.514 1.00 96.50 74 VAL A N 1
ATOM 617 C CA . VAL A 1 74 ? -8.229 -3.386 26.916 1.00 96.50 74 VAL A CA 1
ATOM 618 C C . VAL A 1 74 ? -9.722 -3.727 26.933 1.00 96.50 74 VAL A C 1
ATOM 620 O O . VAL A 1 74 ? -10.420 -3.389 27.883 1.00 96.50 74 VAL A O 1
ATOM 623 N N . GLU A 1 75 ? -10.226 -4.447 25.927 1.00 96.25 75 GLU A N 1
ATOM 624 C CA . GLU A 1 75 ? -11.630 -4.878 25.883 1.00 96.25 75 GLU A CA 1
ATOM 625 C C . GLU A 1 75 ? -11.975 -5.847 27.027 1.00 96.25 75 GLU A C 1
ATOM 627 O O . GLU A 1 75 ? -13.028 -5.723 27.655 1.00 96.25 75 GLU A O 1
ATOM 632 N N . ALA A 1 76 ? -11.084 -6.797 27.332 1.00 97.69 76 ALA A N 1
ATOM 633 C CA . ALA A 1 76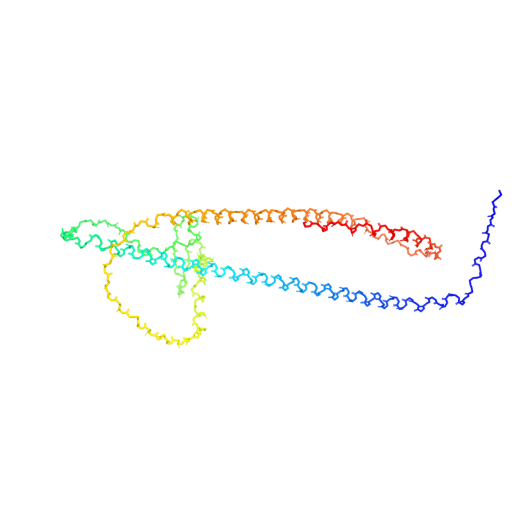 ? -11.271 -7.724 28.445 1.00 97.69 76 ALA A CA 1
ATOM 634 C C . ALA A 1 76 ? -11.279 -7.006 29.805 1.00 97.69 76 ALA A C 1
ATOM 636 O O . ALA A 1 76 ? -12.100 -7.333 30.661 1.00 97.69 76 ALA A O 1
ATOM 637 N N . GLU A 1 77 ? -10.407 -6.015 29.989 1.00 96.44 77 GLU A N 1
ATOM 638 C CA . GLU A 1 77 ? -10.342 -5.189 31.197 1.00 96.44 77 GLU A CA 1
ATOM 639 C C . GLU A 1 77 ? -11.586 -4.305 31.351 1.00 96.44 77 GLU A C 1
ATOM 641 O O . GLU A 1 77 ? -12.217 -4.306 32.407 1.00 96.44 77 GLU A O 1
ATOM 646 N N . ALA A 1 78 ? -12.022 -3.642 30.275 1.00 96.25 78 ALA A N 1
ATOM 647 C CA . ALA A 1 78 ? -13.257 -2.860 30.268 1.00 96.25 78 ALA A CA 1
ATOM 648 C C . ALA A 1 78 ? -14.483 -3.721 30.615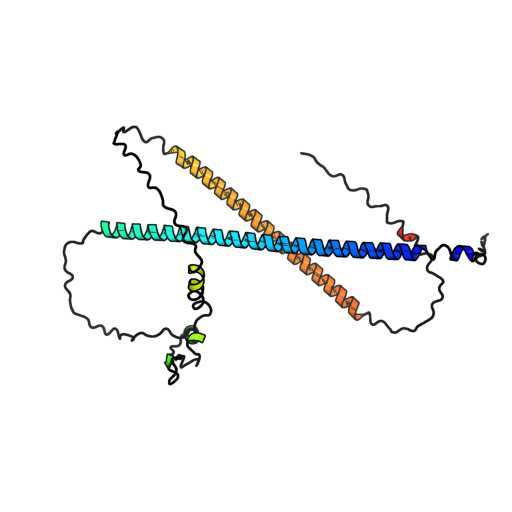 1.00 96.25 78 ALA A C 1
ATOM 650 O O . ALA A 1 78 ? -15.373 -3.284 31.348 1.00 96.25 78 ALA A O 1
ATOM 651 N N . LYS A 1 79 ? -14.524 -4.968 30.128 1.00 96.94 79 LYS A N 1
ATOM 652 C CA . LYS A 1 79 ? -15.589 -5.916 30.464 1.00 96.94 79 LYS A CA 1
ATOM 653 C C . LYS A 1 79 ? -15.545 -6.341 31.935 1.00 96.94 79 LYS A C 1
ATOM 655 O O . LYS A 1 79 ? -16.597 -6.378 32.567 1.00 96.94 79 LYS A O 1
ATOM 660 N N . ALA A 1 80 ? -14.362 -6.620 32.483 1.00 97.56 80 ALA A N 1
ATOM 661 C CA . ALA A 1 80 ? -14.204 -6.943 33.901 1.00 97.56 80 ALA A CA 1
ATOM 662 C C . ALA A 1 80 ? -14.669 -5.781 34.798 1.00 97.56 80 ALA A C 1
ATOM 664 O O . ALA A 1 80 ? -15.430 -5.999 35.738 1.00 97.56 80 ALA A O 1
ATOM 665 N N . HIS A 1 81 ? -14.310 -4.544 34.444 1.00 92.88 81 HIS A N 1
ATOM 666 C CA . HIS A 1 81 ? -14.768 -3.349 35.153 1.00 92.88 81 HIS A CA 1
ATOM 667 C C . HIS A 1 81 ? -16.296 -3.177 35.070 1.00 92.88 81 HIS A C 1
ATOM 669 O O . HIS A 1 81 ? -16.948 -2.846 36.058 1.00 92.88 81 HIS A O 1
ATOM 675 N N . ALA A 1 82 ? -16.907 -3.442 33.911 1.00 95.88 82 ALA A N 1
ATOM 676 C CA . ALA A 1 82 ? -18.364 -3.403 33.771 1.00 95.88 82 ALA A CA 1
ATOM 677 C C . ALA A 1 82 ? -19.074 -4.461 34.642 1.00 95.88 82 ALA A C 1
ATOM 679 O O . ALA A 1 82 ? -20.121 -4.171 35.223 1.00 95.88 82 ALA A O 1
ATOM 680 N N . GLU A 1 83 ? -18.512 -5.670 34.755 1.00 96.56 83 GLU A N 1
ATOM 681 C CA . GLU A 1 83 ? -19.031 -6.732 35.629 1.00 96.56 83 GLU A CA 1
ATOM 682 C C . GLU A 1 83 ? -18.900 -6.364 37.117 1.00 96.56 83 GLU A C 1
ATOM 684 O O . GLU A 1 83 ? -19.847 -6.569 37.879 1.00 96.56 83 GLU A O 1
ATOM 689 N N . GLU A 1 84 ? -17.783 -5.757 37.524 1.00 94.81 84 GLU A N 1
ATOM 690 C CA . GLU A 1 84 ? -17.582 -5.261 38.890 1.00 94.81 84 GLU A CA 1
ATOM 691 C C . GLU A 1 84 ? -18.582 -4.152 39.246 1.00 94.81 84 GLU A C 1
ATOM 693 O O . GLU A 1 84 ? -19.230 -4.214 40.292 1.00 94.81 84 GLU A O 1
ATOM 698 N N . VAL A 1 85 ? -18.790 -3.184 38.345 1.00 95.38 85 VAL A N 1
ATOM 699 C CA . VAL A 1 85 ? -19.791 -2.120 38.524 1.00 95.38 85 VAL A CA 1
ATOM 700 C C . VAL A 1 85 ? -21.199 -2.706 38.637 1.00 95.38 85 VAL A C 1
ATOM 702 O O . VAL A 1 85 ? -21.956 -2.308 39.523 1.00 95.38 85 VAL A O 1
ATOM 705 N N . ALA A 1 86 ? -21.560 -3.669 37.785 1.00 95.69 86 ALA A N 1
ATOM 706 C CA . ALA A 1 86 ? -22.862 -4.333 37.853 1.00 95.69 86 ALA A CA 1
ATOM 707 C C . ALA A 1 86 ? -23.049 -5.092 39.179 1.00 95.69 86 ALA A C 1
ATOM 709 O O . ALA A 1 86 ? -24.120 -5.032 39.792 1.00 95.69 86 ALA A O 1
ATOM 710 N N . TRP A 1 87 ? -22.002 -5.767 39.658 1.00 95.31 87 TRP A N 1
ATOM 711 C CA . TRP A 1 87 ? -22.022 -6.454 40.944 1.00 95.31 87 TRP A CA 1
ATOM 712 C C . TRP A 1 87 ? -22.157 -5.468 42.116 1.00 95.31 87 TRP A C 1
ATOM 714 O O . TRP A 1 87 ? -23.037 -5.644 42.961 1.00 95.31 87 TRP A O 1
ATOM 724 N N . ALA A 1 88 ? -21.393 -4.373 42.129 1.00 94.12 88 ALA A N 1
ATOM 725 C CA . ALA A 1 88 ? -21.497 -3.316 43.137 1.00 94.12 88 ALA A CA 1
ATOM 726 C C . ALA A 1 88 ? -22.886 -2.645 43.150 1.00 94.12 88 ALA A C 1
ATOM 728 O O . ALA A 1 88 ? -23.458 -2.413 44.218 1.00 94.12 88 ALA A O 1
ATOM 729 N N . GLN A 1 89 ? -23.480 -2.395 41.977 1.00 93.06 89 GLN A N 1
ATOM 730 C CA . GLN A 1 89 ? -24.853 -1.885 41.860 1.00 93.06 89 GLN A CA 1
ATOM 731 C C . GLN A 1 89 ? -25.891 -2.859 42.436 1.00 93.06 89 GLN A C 1
ATOM 733 O O . GLN A 1 89 ? -26.852 -2.437 43.079 1.00 93.06 89 GLN A O 1
ATOM 738 N N . SER A 1 90 ? -25.693 -4.168 42.256 1.00 92.12 90 SER A N 1
ATOM 739 C CA . SER A 1 90 ? -26.593 -5.177 42.828 1.00 92.12 90 SER A CA 1
ATOM 740 C C . SER A 1 90 ? -26.542 -5.225 44.363 1.00 92.12 90 SER A C 1
ATOM 742 O O . SER A 1 90 ? -27.558 -5.495 45.003 1.00 92.12 90 SER A O 1
ATOM 744 N N . LEU A 1 91 ? -25.388 -4.904 44.961 1.00 92.25 91 LEU A N 1
ATOM 745 C CA . LEU A 1 91 ? -25.222 -4.818 46.414 1.00 92.25 91 LEU A CA 1
ATOM 746 C C . LEU A 1 91 ? -25.829 -3.535 46.995 1.00 92.25 91 LEU A C 1
ATOM 748 O O . LEU A 1 91 ? -26.446 -3.584 48.060 1.00 92.25 91 LEU A O 1
ATOM 752 N N . THR A 1 92 ? -25.691 -2.397 46.305 1.00 89.50 92 THR A N 1
ATOM 753 C CA . THR A 1 92 ? -26.201 -1.099 46.786 1.00 89.50 92 THR A CA 1
ATOM 754 C C . THR A 1 92 ? -27.720 -0.986 46.720 1.00 89.50 92 THR A C 1
ATOM 756 O O . THR A 1 92 ? -28.316 -0.356 47.593 1.00 89.50 92 THR A O 1
ATOM 759 N N . LEU A 1 93 ? -28.371 -1.638 45.751 1.00 82.44 93 LEU A N 1
ATOM 760 C CA . LEU A 1 93 ? -29.837 -1.663 45.659 1.00 82.44 93 LEU A CA 1
ATOM 761 C C . LEU A 1 93 ? -30.515 -2.425 46.808 1.00 82.44 93 LEU A C 1
ATOM 763 O O . LEU A 1 93 ? -31.719 -2.257 47.010 1.00 82.44 93 LEU A O 1
ATOM 767 N N . GLY A 1 94 ? -29.752 -3.200 47.586 1.00 73.56 94 GLY A N 1
ATOM 768 C CA . GLY A 1 94 ? -30.229 -3.957 48.737 1.00 73.56 94 GLY A CA 1
ATOM 769 C C . GLY A 1 94 ? -31.261 -5.037 48.368 1.00 73.56 94 GLY A C 1
ATOM 770 O O . GLY A 1 94 ? -31.981 -4.942 47.373 1.00 73.56 94 GLY A O 1
ATOM 771 N N . PRO A 1 95 ? -31.414 -6.094 49.181 1.00 65.88 95 PRO A N 1
ATOM 772 C CA . PRO A 1 95 ? -32.588 -6.945 49.087 1.00 65.88 95 PRO A CA 1
ATOM 773 C C . PRO A 1 95 ? -33.781 -6.049 49.406 1.00 65.88 95 PRO A C 1
ATOM 775 O O . PRO A 1 95 ? -33.958 -5.657 50.562 1.00 65.88 95 PRO A O 1
ATOM 778 N N . SER A 1 96 ? -34.562 -5.670 48.394 1.00 64.75 96 SER A N 1
ATOM 779 C CA . SER A 1 96 ? -35.780 -4.887 48.574 1.00 64.75 96 SER A CA 1
ATOM 780 C C . SER A 1 96 ? -36.746 -5.698 49.441 1.00 64.75 96 SER A C 1
ATOM 782 O O . SER A 1 96 ? -37.535 -6.532 48.996 1.00 64.75 96 SER A O 1
ATOM 784 N N . LYS A 1 97 ? -36.613 -5.512 50.754 1.00 65.31 97 LYS A N 1
ATOM 785 C CA . LYS A 1 97 ? -37.437 -6.143 51.770 1.00 65.31 97 LYS A CA 1
ATOM 786 C C . LYS A 1 97 ? -38.841 -5.589 51.594 1.00 65.31 97 LYS A C 1
ATOM 788 O O . LYS A 1 97 ? -39.121 -4.448 51.939 1.00 65.31 97 LYS A O 1
ATOM 793 N N . GLY A 1 98 ? -39.730 -6.440 51.105 1.00 56.44 98 GLY A N 1
ATOM 794 C CA . GLY A 1 98 ? -41.157 -6.263 51.317 1.00 56.44 98 GLY A CA 1
ATOM 795 C C . GLY A 1 98 ? -41.889 -5.608 50.159 1.00 56.44 98 GLY A C 1
ATOM 796 O O . GLY A 1 98 ? -42.296 -4.454 50.226 1.00 56.44 98 GLY A O 1
ATOM 797 N N . LYS A 1 99 ? -42.186 -6.421 49.153 1.00 54.16 99 LYS A N 1
ATOM 798 C CA . LYS A 1 99 ? -43.558 -6.681 48.702 1.00 54.16 99 LYS A CA 1
ATOM 799 C C . LYS A 1 99 ? -43.473 -7.904 47.809 1.00 54.16 99 LYS A C 1
ATOM 801 O O . LYS A 1 99 ? -42.837 -7.852 46.763 1.00 54.16 99 LYS A O 1
ATOM 806 N N . GLN A 1 100 ? -44.068 -9.015 48.246 1.00 53.16 100 GLN A N 1
ATOM 807 C CA . GLN A 1 100 ? -44.327 -10.119 47.331 1.00 53.16 100 GLN A CA 1
ATOM 808 C C . GLN A 1 100 ? -44.991 -9.524 46.085 1.00 53.16 100 GLN A C 1
ATOM 810 O O . GLN A 1 100 ? -46.003 -8.829 46.239 1.00 53.16 100 GLN A O 1
ATOM 815 N N . PRO A 1 101 ? -44.440 -9.744 44.879 1.00 51.03 101 PRO A N 1
ATOM 816 C CA . PRO A 1 101 ? -45.158 -9.457 43.658 1.00 51.03 101 PRO A CA 1
ATOM 817 C C . PRO A 1 101 ? -46.431 -10.280 43.748 1.00 51.03 101 PRO A C 1
ATOM 819 O O . PRO A 1 101 ? -46.407 -11.510 43.698 1.00 51.03 101 PRO A O 1
ATOM 822 N N . ARG A 1 102 ? -47.546 -9.601 44.006 1.00 54.19 102 ARG A N 1
ATOM 823 C CA . ARG A 1 102 ? -48.857 -10.212 43.922 1.00 54.19 102 ARG A CA 1
ATOM 824 C C . ARG A 1 102 ? -48.968 -10.613 42.459 1.00 54.19 102 ARG A C 1
ATOM 826 O O . ARG A 1 102 ? -49.111 -9.748 41.596 1.00 54.19 102 ARG A O 1
ATOM 833 N N . VAL A 1 103 ? -48.774 -11.906 42.202 1.00 43.72 103 VAL A N 1
ATOM 834 C CA . VAL A 1 103 ? -48.983 -12.554 40.911 1.00 43.72 103 VAL A CA 1
ATOM 835 C C . VAL A 1 103 ? -50.439 -12.297 40.573 1.00 43.72 103 VAL A C 1
ATOM 837 O O . VAL A 1 103 ? -51.344 -13.006 41.006 1.00 43.72 103 VAL A O 1
ATOM 840 N N . THR A 1 104 ? -50.675 -11.185 39.893 1.00 45.69 104 THR A N 1
ATOM 841 C CA . THR A 1 104 ? -51.981 -10.862 39.357 1.00 45.69 104 THR A CA 1
ATOM 842 C C . THR A 1 104 ? -51.975 -11.548 38.009 1.00 45.69 104 THR A C 1
ATOM 844 O O . THR A 1 104 ? -51.427 -11.040 37.036 1.00 45.69 104 THR A O 1
ATOM 847 N N . ALA A 1 105 ? -52.477 -12.781 38.008 1.00 50.88 105 ALA A N 1
ATOM 848 C CA . ALA A 1 105 ? -52.849 -13.494 36.805 1.00 50.88 105 ALA A CA 1
ATOM 849 C C . ALA A 1 105 ? -53.962 -12.694 36.119 1.00 50.88 105 ALA A C 1
ATOM 851 O O . ALA A 1 105 ? -55.143 -12.888 36.387 1.00 50.88 105 ALA A O 1
ATOM 852 N N . SER A 1 106 ? -53.595 -11.723 35.292 1.00 45.19 106 SER A N 1
ATOM 853 C CA . SER A 1 106 ? -54.542 -11.049 34.415 1.00 45.19 106 SER A CA 1
ATOM 854 C C . SER A 1 106 ? -53.805 -10.497 33.212 1.00 45.19 106 SER A C 1
ATOM 856 O O . SER A 1 106 ? -52.945 -9.629 33.351 1.00 45.19 106 SER A O 1
ATOM 858 N N . GLY A 1 107 ? -54.177 -11.000 32.042 1.00 48.22 107 GLY A N 1
ATOM 859 C CA . GLY A 1 107 ? -53.708 -10.489 30.766 1.00 48.22 107 GLY A CA 1
ATOM 860 C C . GLY A 1 107 ? -53.033 -11.558 29.933 1.00 48.22 107 GLY A C 1
ATOM 861 O O . GLY A 1 107 ? -51.847 -11.460 29.642 1.00 48.22 107 GLY A O 1
ATOM 862 N N . THR A 1 108 ? -53.811 -12.552 29.512 1.00 44.34 108 THR A N 1
ATOM 863 C CA . THR A 1 108 ? -53.704 -13.169 28.187 1.00 44.34 108 THR A CA 1
ATOM 864 C C . THR A 1 108 ? -53.699 -12.062 27.127 1.00 44.34 108 THR A C 1
ATOM 866 O O . THR A 1 108 ? -54.702 -11.772 26.485 1.00 44.34 108 THR A O 1
ATOM 869 N N . VAL A 1 109 ? -52.568 -11.381 26.968 1.00 44.12 109 VAL A N 1
ATOM 870 C CA . VAL A 1 109 ? -52.205 -10.855 25.662 1.00 44.12 109 VAL A CA 1
ATOM 871 C C . VAL A 1 109 ? -51.770 -12.092 24.912 1.00 44.12 109 VAL A C 1
ATOM 873 O O . VAL A 1 109 ? -50.780 -12.726 25.279 1.00 44.12 109 VAL A O 1
ATOM 876 N N . GLU A 1 110 ? -52.562 -12.466 23.914 1.00 41.72 110 GLU A N 1
ATOM 877 C CA . GLU A 1 110 ? -52.138 -13.341 22.835 1.00 41.72 110 GLU A CA 1
ATOM 878 C C . GLU A 1 110 ? -50.931 -12.679 22.159 1.00 41.72 110 GLU A C 1
ATOM 880 O O . GLU A 1 110 ? -51.017 -12.069 21.097 1.00 41.72 110 GLU A O 1
ATOM 885 N N . VAL A 1 111 ? -49.767 -12.772 22.801 1.00 39.62 111 VAL A N 1
ATOM 886 C CA . VAL A 1 111 ? -48.514 -12.860 22.082 1.00 39.62 111 VAL A CA 1
ATOM 887 C C . VAL A 1 111 ? -48.676 -14.169 21.348 1.00 39.62 111 VAL A C 1
ATOM 889 O O . VAL A 1 111 ? -48.473 -15.239 21.914 1.00 39.62 111 VAL A O 1
ATOM 892 N N . VAL A 1 112 ? -49.165 -14.069 20.114 1.00 44.97 112 VAL A N 1
ATOM 893 C CA . VAL A 1 112 ? -49.005 -15.110 19.116 1.00 44.97 112 VAL A CA 1
ATOM 894 C C . VAL A 1 112 ? -47.522 -15.433 19.163 1.00 44.97 112 VAL A C 1
ATOM 896 O O . VAL A 1 112 ? -46.696 -14.666 18.662 1.00 44.97 112 VAL A O 1
ATOM 899 N N . GLU A 1 113 ? -47.189 -16.513 19.873 1.00 41.84 113 GLU A N 1
ATOM 900 C CA . GLU A 1 113 ? -45.903 -17.172 19.796 1.00 41.84 113 GLU A CA 1
ATOM 901 C C . GLU A 1 113 ? -45.699 -17.400 18.309 1.00 41.84 113 GLU A C 1
ATOM 903 O O . GLU A 1 113 ? -46.267 -18.306 17.700 1.00 41.84 113 GLU A O 1
ATOM 908 N N . SER A 1 114 ? -44.935 -16.504 17.692 1.00 44.66 114 SER A N 1
ATOM 909 C CA . SER A 1 114 ? -44.373 -16.730 16.380 1.00 44.66 114 SER A CA 1
ATOM 910 C C . SER A 1 114 ? -43.375 -17.853 16.591 1.00 44.66 114 SER A C 1
ATOM 912 O O . SER A 1 114 ? -42.209 -17.608 16.892 1.00 44.66 114 SER A O 1
ATOM 914 N N . VAL A 1 115 ? -43.901 -19.080 16.553 1.00 44.25 115 VAL A N 1
ATOM 915 C CA . VAL A 1 115 ? -43.215 -20.362 16.667 1.00 44.25 115 VAL A CA 1
ATOM 916 C C . VAL A 1 115 ? -41.889 -20.248 15.937 1.00 44.25 115 VAL A C 1
ATOM 918 O O . VAL A 1 115 ? -41.867 -20.272 14.710 1.00 44.25 115 VAL A O 1
ATOM 921 N N . GLY A 1 116 ? -40.812 -20.046 16.704 1.00 54.09 116 GLY A N 1
ATOM 922 C CA . GLY A 1 116 ? -39.423 -19.974 16.253 1.00 54.09 116 GLY A CA 1
ATOM 923 C C . GLY A 1 116 ? -39.243 -19.512 14.810 1.00 54.09 116 GLY A C 1
ATOM 924 O O . GLY A 1 116 ? -38.699 -20.277 14.011 1.00 54.09 116 GLY A O 1
ATOM 925 N N . GLY A 1 117 ? -39.736 -18.312 14.477 1.00 55.59 117 GLY A N 1
ATOM 926 C CA . GLY A 1 117 ? -39.640 -17.745 13.136 1.00 55.59 117 GLY A CA 1
ATOM 927 C C . GLY A 1 117 ? -38.181 -17.721 12.702 1.00 55.59 117 GLY A C 1
ATOM 928 O O . GLY A 1 117 ? -37.405 -16.876 13.142 1.00 55.59 117 GLY A O 1
ATOM 929 N N . LEU A 1 118 ? -37.785 -18.709 11.898 1.00 63.00 118 LEU A N 1
ATOM 930 C CA . LEU A 1 118 ? -36.440 -18.787 11.350 1.00 63.00 118 LEU A CA 1
ATOM 931 C C . LEU A 1 118 ? -36.178 -17.472 10.625 1.00 63.00 118 LEU A C 1
ATOM 933 O O . LEU A 1 118 ? -37.001 -17.054 9.810 1.00 63.00 118 LEU A O 1
ATOM 937 N N . ALA A 1 119 ? -35.050 -16.835 10.939 1.00 70.00 119 ALA A N 1
ATOM 938 C CA . ALA A 1 119 ? -34.659 -15.590 10.301 1.00 70.00 119 ALA A CA 1
ATOM 939 C C . ALA A 1 119 ? -34.815 -15.713 8.768 1.00 70.00 119 ALA A C 1
ATOM 941 O O . ALA A 1 119 ? -34.408 -16.744 8.207 1.00 70.00 119 ALA A O 1
ATOM 942 N N . PRO A 1 120 ? -35.411 -14.709 8.094 1.00 76.62 120 PRO A N 1
ATOM 943 C CA . PRO A 1 120 ? -35.515 -14.696 6.642 1.00 76.62 120 PRO A CA 1
ATOM 944 C C . PRO A 1 120 ? -34.142 -14.914 6.003 1.00 76.62 120 PRO A C 1
ATOM 946 O O . PRO A 1 120 ? -33.103 -14.544 6.556 1.00 76.62 120 PRO A O 1
ATOM 949 N N . CYS A 1 121 ? -34.118 -15.548 4.833 1.00 84.94 121 CYS A N 1
ATOM 950 C CA . CYS A 1 121 ? -32.866 -15.739 4.118 1.00 84.94 121 CYS A CA 1
ATOM 951 C C . CYS A 1 121 ? -32.336 -14.376 3.645 1.00 84.94 121 CYS A C 1
ATOM 953 O O . CYS A 1 121 ? -33.122 -13.502 3.286 1.00 84.94 121 CYS A O 1
ATOM 955 N N . TYR A 1 122 ? -31.014 -14.197 3.602 1.00 80.38 122 TYR A N 1
ATOM 956 C CA . TYR A 1 122 ? -30.399 -12.890 3.334 1.00 80.38 122 TYR A CA 1
ATOM 957 C C . TYR A 1 122 ? -30.898 -12.236 2.034 1.00 80.38 122 TYR A C 1
ATOM 959 O O . TYR A 1 122 ? -31.262 -11.067 2.020 1.00 80.38 122 TYR A O 1
ATOM 967 N N . GLY A 1 123 ? -31.049 -13.025 0.963 1.00 81.69 123 GLY A N 1
ATOM 968 C CA . GLY A 1 123 ? -31.570 -12.520 -0.313 1.00 81.69 123 GLY A CA 1
ATOM 969 C C . GLY A 1 123 ? -33.028 -12.041 -0.266 1.00 81.69 123 GLY A C 1
ATOM 970 O O . GLY A 1 123 ? -33.451 -11.307 -1.151 1.00 81.69 123 GLY A O 1
ATOM 971 N N . CYS A 1 124 ? -33.806 -12.453 0.735 1.00 86.06 124 CYS A N 1
ATOM 972 C CA . CYS A 1 124 ? -35.157 -11.949 0.975 1.00 86.06 124 CYS A CA 1
ATOM 973 C C . CYS A 1 124 ? -35.172 -10.828 2.026 1.00 86.06 124 CYS A C 1
ATOM 975 O O . CYS A 1 124 ? -35.993 -9.920 1.904 1.00 86.06 124 CYS A O 1
ATOM 977 N N . SER A 1 125 ? -34.227 -10.839 2.974 1.00 83.38 125 SER A N 1
ATOM 978 C CA . SER A 1 125 ? -33.998 -9.746 3.926 1.00 83.38 125 SER A CA 1
ATOM 979 C C . SER A 1 125 ? -33.651 -8.432 3.224 1.00 83.38 125 SER A C 1
ATOM 981 O O . SER A 1 125 ? -34.246 -7.412 3.554 1.00 83.38 125 SER A O 1
ATOM 983 N N . ASP A 1 126 ? -32.774 -8.459 2.213 1.00 82.31 126 ASP A N 1
ATOM 984 C CA . ASP A 1 126 ? -32.385 -7.258 1.448 1.00 82.31 126 ASP A CA 1
ATOM 985 C C . ASP A 1 126 ? -33.571 -6.620 0.703 1.00 82.31 126 ASP A C 1
ATOM 987 O O . ASP A 1 126 ? -33.606 -5.415 0.470 1.00 82.31 126 ASP A O 1
ATOM 991 N N . LEU A 1 127 ? -34.563 -7.435 0.337 1.00 82.12 127 LEU A N 1
ATOM 992 C CA . LEU A 1 127 ? -35.776 -6.995 -0.351 1.00 82.12 127 LEU A CA 1
ATOM 993 C C . LEU A 1 127 ? -36.928 -6.689 0.619 1.00 82.12 127 LEU A C 1
ATOM 995 O O . LEU A 1 127 ? -38.023 -6.357 0.172 1.00 82.12 127 LEU A O 1
ATOM 999 N N . GLY A 1 128 ? -36.710 -6.838 1.931 1.00 86.06 128 GLY A N 1
ATOM 1000 C CA . GLY A 1 128 ? -37.735 -6.646 2.956 1.00 86.06 128 GLY A CA 1
ATOM 1001 C C . GLY A 1 128 ? -38.907 -7.621 2.845 1.00 86.06 128 GLY A C 1
ATOM 1002 O O . GLY A 1 128 ? -40.007 -7.311 3.300 1.00 86.06 128 GLY A O 1
ATOM 1003 N N . VAL A 1 129 ? -38.710 -8.787 2.217 1.00 81.00 129 VAL A N 1
ATOM 1004 C CA . VAL A 1 129 ? -39.793 -9.746 1.993 1.00 81.00 129 VAL A CA 1
ATOM 1005 C C . VAL A 1 129 ? -39.646 -10.976 2.876 1.00 81.00 129 VAL A C 1
ATOM 1007 O O . VAL A 1 129 ? -38.585 -11.592 2.940 1.00 81.00 129 VAL A O 1
ATOM 1010 N N . SER A 1 130 ? -40.742 -11.391 3.508 1.00 83.06 130 SER A N 1
ATOM 1011 C CA . SER A 1 130 ? -40.809 -12.661 4.227 1.00 83.06 130 SER A CA 1
ATOM 1012 C C . SER A 1 130 ? -40.619 -13.843 3.270 1.00 83.06 130 SER A C 1
ATOM 1014 O O . SER A 1 130 ? -41.227 -13.890 2.195 1.00 83.06 130 SER A O 1
ATOM 1016 N N . CYS A 1 131 ? -39.811 -14.821 3.675 1.00 86.50 131 CYS A N 1
ATOM 1017 C CA . CYS A 1 131 ? -39.649 -16.087 2.964 1.00 86.50 131 CYS A CA 1
ATOM 1018 C C . CYS A 1 131 ? -39.682 -17.267 3.937 1.00 86.50 131 CYS A C 1
ATOM 1020 O O . CYS A 1 131 ? -39.228 -17.145 5.076 1.00 86.50 131 CYS A O 1
ATOM 1022 N N . GLU A 1 132 ? -40.155 -18.418 3.471 1.00 87.75 132 GLU A N 1
ATOM 1023 C CA . GLU A 1 132 ? -40.258 -19.646 4.253 1.00 87.75 132 GLU A CA 1
ATOM 1024 C C . GLU A 1 132 ? -39.214 -20.673 3.781 1.00 87.75 132 GLU A C 1
ATOM 1026 O O . GLU A 1 132 ? -38.982 -20.879 2.585 1.00 87.75 132 GLU A O 1
ATOM 1031 N N . MET A 1 133 ? -38.549 -21.341 4.726 1.00 84.25 133 MET A N 1
ATOM 1032 C CA . MET A 1 133 ? -37.556 -22.371 4.415 1.00 84.25 133 MET A CA 1
ATOM 1033 C C . MET A 1 133 ? -38.225 -23.745 4.353 1.00 84.25 133 MET A C 1
ATOM 1035 O O . MET A 1 133 ? -38.504 -24.349 5.388 1.00 84.25 133 MET A O 1
ATOM 1039 N N . ARG A 1 134 ? -38.429 -24.274 3.144 1.00 86.19 134 ARG A N 1
ATOM 1040 C CA . ARG A 1 134 ? -39.055 -25.587 2.921 1.00 86.19 134 ARG A CA 1
ATOM 1041 C C . ARG A 1 134 ? -38.012 -26.697 2.865 1.00 86.19 134 ARG A C 1
ATOM 1043 O O . ARG A 1 134 ? -36.922 -26.511 2.323 1.00 86.19 134 ARG A O 1
ATOM 1050 N N . ALA A 1 135 ? -38.339 -27.859 3.426 1.00 85.88 135 ALA A N 1
ATOM 1051 C CA . ALA A 1 135 ? -37.515 -29.056 3.280 1.00 85.88 135 ALA A CA 1
ATOM 1052 C C . ALA A 1 135 ? -37.617 -29.584 1.841 1.00 85.88 135 ALA A C 1
ATOM 1054 O O . ALA A 1 135 ? -38.716 -29.789 1.324 1.00 85.88 135 ALA A O 1
ATOM 1055 N N . ALA A 1 136 ? -36.474 -29.804 1.192 1.00 79.69 136 ALA A N 1
ATOM 1056 C CA . ALA A 1 136 ? -36.419 -30.380 -0.144 1.00 79.69 136 ALA A CA 1
ATOM 1057 C C . ALA A 1 136 ? -36.488 -31.917 -0.048 1.00 79.69 136 ALA A C 1
ATOM 1059 O O . ALA A 1 136 ? -35.464 -32.606 -0.049 1.00 79.69 136 ALA A O 1
ATOM 1060 N N . GLY A 1 137 ? -37.703 -32.457 0.075 1.00 82.06 137 GLY A N 1
ATOM 1061 C CA . GLY A 1 137 ? -37.952 -33.904 0.101 1.00 82.06 137 GLY A CA 1
ATOM 1062 C C . GLY A 1 137 ? -37.248 -34.641 1.251 1.00 82.06 137 GLY A C 1
ATOM 1063 O O . GLY A 1 137 ? -37.110 -34.109 2.348 1.00 82.06 137 GLY A O 1
ATOM 1064 N N . SER A 1 138 ? -36.789 -35.873 0.997 1.00 77.31 138 SER A N 1
ATOM 1065 C CA . SER A 1 138 ? -36.087 -36.734 1.971 1.00 77.31 138 SER A CA 1
ATOM 1066 C C . SER A 1 138 ? -34.687 -36.239 2.366 1.00 77.31 138 SER A C 1
ATOM 1068 O O . SER A 1 138 ? -34.007 -36.872 3.176 1.00 77.31 138 SER A O 1
ATOM 1070 N N . SER A 1 139 ? -34.233 -35.113 1.811 1.00 75.00 139 SER A N 1
ATOM 1071 C CA . SER A 1 139 ? -32.941 -34.525 2.145 1.00 75.00 139 SER A CA 1
ATOM 1072 C C . SER A 1 139 ? -33.062 -33.567 3.337 1.00 75.00 139 SER A C 1
ATOM 1074 O O . SER A 1 139 ? -34.034 -32.829 3.479 1.00 75.00 139 SER A O 1
ATOM 1076 N N . LYS A 1 140 ? -32.032 -33.511 4.192 1.00 82.75 140 LYS A N 1
ATOM 1077 C CA . LYS A 1 140 ? -31.935 -32.515 5.283 1.00 82.75 140 LYS A CA 1
ATOM 1078 C C . LYS A 1 140 ? -31.746 -31.074 4.772 1.00 82.75 140 LYS A C 1
ATOM 1080 O O . LYS A 1 140 ? -31.622 -30.148 5.575 1.00 82.75 140 LYS A O 1
ATOM 1085 N N . ALA A 1 141 ? -31.685 -30.872 3.456 1.00 84.44 141 ALA A N 1
ATOM 1086 C CA . ALA A 1 141 ? -31.487 -29.568 2.852 1.00 84.44 141 ALA A CA 1
ATOM 1087 C C . ALA A 1 141 ? -32.789 -28.754 2.885 1.00 84.44 141 ALA A C 1
ATOM 1089 O O . ALA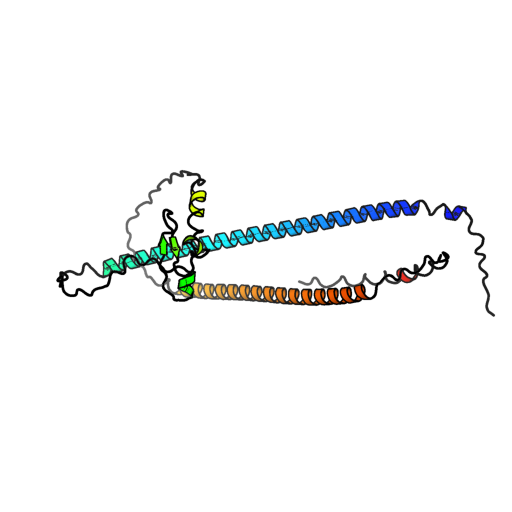 A 1 141 ? -33.866 -29.242 2.540 1.00 84.44 141 ALA A O 1
ATOM 1090 N N . ARG A 1 142 ? -32.681 -27.487 3.296 1.00 84.25 142 ARG A N 1
ATOM 1091 C CA . ARG A 1 142 ? -33.785 -26.523 3.254 1.00 84.25 142 ARG A CA 1
ATOM 1092 C C . ARG A 1 142 ? -33.529 -25.507 2.146 1.00 84.25 142 ARG A C 1
ATOM 1094 O O . ARG A 1 142 ? -32.428 -24.955 2.077 1.00 84.25 142 ARG A O 1
ATOM 1101 N N . SER A 1 143 ? -34.530 -25.252 1.312 1.00 89.81 143 SER A N 1
ATOM 1102 C CA . SER A 1 143 ? -34.514 -24.215 0.277 1.00 89.81 143 SER A CA 1
ATOM 1103 C C . SER A 1 143 ? -35.501 -23.107 0.622 1.00 89.81 143 SER A C 1
ATOM 1105 O O . SER A 1 143 ? -36.598 -23.386 1.102 1.00 89.81 143 SER A O 1
ATOM 1107 N N . CYS A 1 144 ? -35.128 -21.864 0.345 1.00 90.19 144 CYS A N 1
ATOM 1108 C CA . CYS A 1 144 ? -36.039 -20.729 0.421 1.00 90.19 144 CYS A CA 1
ATOM 1109 C C . CYS A 1 144 ? -37.108 -20.851 -0.674 1.00 90.19 144 CYS A C 1
ATOM 1111 O O . CYS A 1 144 ? -36.772 -21.044 -1.842 1.00 90.19 144 CYS A O 1
ATOM 1113 N N . ASP A 1 145 ? -38.380 -20.728 -0.316 1.00 88.50 145 ASP A N 1
ATOM 1114 C CA . ASP A 1 145 ? -39.510 -20.761 -1.250 1.00 88.50 145 ASP A CA 1
ATOM 1115 C C . ASP A 1 145 ? -39.469 -19.642 -2.307 1.00 88.50 145 ASP A C 1
ATOM 1117 O O . ASP A 1 145 ? -39.861 -19.854 -3.456 1.00 88.50 145 ASP A O 1
ATOM 1121 N N . ARG A 1 146 ? -38.937 -18.474 -1.940 1.00 87.19 146 ARG A N 1
ATOM 1122 C CA . ARG A 1 146 ? -38.936 -17.278 -2.782 1.00 87.19 146 ARG A CA 1
ATOM 1123 C C . ARG A 1 146 ? -37.747 -17.205 -3.733 1.00 87.19 146 ARG A C 1
ATOM 1125 O O . ARG A 1 146 ? -37.934 -17.073 -4.937 1.00 87.19 146 ARG A O 1
ATOM 1132 N N . CYS A 1 147 ? -36.520 -17.320 -3.221 1.00 88.25 147 CYS A N 1
ATOM 1133 C CA . CYS A 1 147 ? -35.315 -17.246 -4.060 1.00 88.25 147 CYS A CA 1
ATOM 1134 C C . CYS A 1 147 ? -34.809 -18.613 -4.547 1.00 88.25 147 CYS A C 1
ATOM 1136 O O . CYS A 1 147 ? -33.844 -18.668 -5.308 1.00 88.25 147 CYS A O 1
ATOM 1138 N N . ARG A 1 148 ? -35.422 -19.721 -4.096 1.00 86.56 148 ARG A N 1
ATOM 1139 C CA . ARG A 1 148 ? -35.047 -21.116 -4.415 1.00 86.56 148 ARG A CA 1
ATOM 1140 C C . ARG A 1 148 ? -33.598 -21.491 -4.089 1.00 86.56 148 ARG A C 1
ATOM 1142 O O . ARG A 1 148 ? -33.128 -22.558 -4.480 1.00 86.56 148 ARG A O 1
ATOM 1149 N N . ARG A 1 149 ? -32.877 -20.650 -3.344 1.00 87.06 149 ARG A N 1
ATOM 1150 C CA . ARG A 1 149 ? -31.519 -20.938 -2.877 1.00 87.06 149 ARG A CA 1
ATOM 1151 C C . ARG A 1 149 ? -31.566 -21.835 -1.640 1.00 87.06 149 ARG A C 1
ATOM 1153 O O . ARG A 1 149 ? -32.477 -21.751 -0.815 1.00 87.06 149 ARG A O 1
ATOM 1160 N N . LEU A 1 150 ? -30.571 -22.709 -1.522 1.00 84.25 150 LEU A N 1
ATOM 1161 C CA . LEU A 1 150 ? -30.352 -23.537 -0.335 1.00 84.25 150 LEU A CA 1
ATOM 1162 C C . LEU A 1 150 ? -29.876 -22.670 0.836 1.00 84.25 150 LEU A C 1
ATOM 1164 O O . LEU A 1 150 ? -29.163 -21.692 0.620 1.00 84.25 150 LEU A O 1
ATOM 1168 N N . ARG A 1 151 ? -30.224 -23.054 2.071 1.00 80.12 151 ARG A N 1
ATOM 1169 C CA . ARG A 1 151 ? -29.882 -22.309 3.300 1.00 80.12 151 ARG A CA 1
ATOM 1170 C C . ARG A 1 151 ? -28.409 -21.892 3.363 1.00 80.12 151 ARG A C 1
ATOM 1172 O O . ARG A 1 151 ? -28.115 -20.729 3.592 1.00 80.12 151 ARG A O 1
ATOM 1179 N N . ASN A 1 152 ? -27.503 -22.823 3.078 1.00 78.44 152 ASN A N 1
ATOM 1180 C CA . ASN A 1 152 ? -26.054 -22.602 3.103 1.00 78.44 152 ASN A CA 1
ATOM 1181 C C . ASN A 1 152 ? -25.540 -21.624 2.030 1.00 78.44 152 ASN A C 1
ATOM 1183 O O . ASN A 1 152 ? -24.409 -21.168 2.121 1.00 78.44 152 ASN A O 1
ATOM 1187 N N . LYS A 1 153 ? -26.342 -21.312 1.005 1.00 77.69 153 LYS A N 1
ATOM 1188 C CA . LYS A 1 153 ? -26.024 -20.314 -0.031 1.00 77.69 153 LYS A CA 1
ATOM 1189 C C . LYS A 1 153 ? -26.660 -18.947 0.241 1.00 77.69 153 LYS A C 1
ATOM 1191 O O . LYS A 1 153 ? -26.389 -17.999 -0.489 1.00 77.69 153 LYS A O 1
ATOM 1196 N N . CYS A 1 154 ? -27.536 -18.862 1.240 1.00 71.94 154 CYS A N 1
ATOM 1197 C CA . CYS A 1 154 ? -28.133 -17.617 1.719 1.00 71.94 154 CYS A CA 1
ATOM 1198 C C . CYS A 1 154 ? -27.462 -17.097 2.993 1.00 71.94 154 CYS A C 1
ATOM 1200 O O . CYS A 1 154 ? -27.832 -16.025 3.458 1.00 71.94 154 CYS A O 1
ATOM 1202 N N . GLU A 1 155 ? -26.524 -17.847 3.572 1.00 65.50 155 GLU A N 1
ATOM 1203 C CA . GLU A 1 155 ? -25.684 -17.358 4.661 1.00 65.50 155 GLU A CA 1
ATOM 1204 C C . GLU A 1 155 ? -24.653 -16.374 4.101 1.00 65.50 155 GLU A C 1
ATOM 1206 O O . GLU A 1 155 ? -24.061 -16.604 3.042 1.00 65.50 155 GLU A O 1
ATOM 1211 N N . ARG A 1 156 ? -24.473 -15.249 4.798 1.00 67.69 156 ARG A N 1
ATOM 1212 C CA . ARG A 1 156 ? -23.534 -14.200 4.407 1.00 67.69 156 ARG A CA 1
ATOM 1213 C C . ARG A 1 156 ? -22.122 -14.808 4.361 1.00 67.69 156 ARG A C 1
ATOM 1215 O O . ARG A 1 156 ? -21.715 -15.442 5.342 1.00 67.69 156 ARG A O 1
ATOM 1222 N N . PRO A 1 157 ? -21.360 -14.647 3.263 1.00 52.59 157 PRO A N 1
ATOM 1223 C CA . PRO A 1 157 ? -19.957 -15.050 3.214 1.00 52.59 157 PRO A CA 1
ATOM 1224 C C . PRO A 1 157 ? -19.166 -14.184 4.208 1.00 52.59 157 PRO A C 1
ATOM 1226 O O . PRO A 1 157 ? -18.735 -1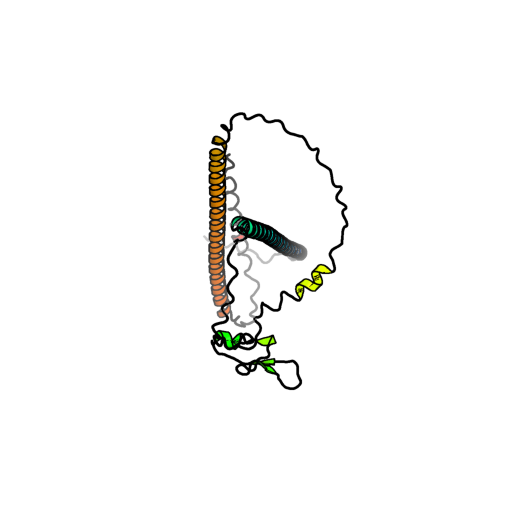3.083 3.894 1.00 52.59 157 PRO A O 1
ATOM 1229 N N . GLY A 1 158 ? -19.077 -14.656 5.449 1.00 60.28 158 GLY A N 1
ATOM 1230 C CA . GLY A 1 158 ? -18.511 -13.932 6.587 1.00 60.28 158 GLY A CA 1
ATOM 1231 C C . GLY A 1 158 ? -18.868 -14.578 7.927 1.00 60.28 158 GLY A C 1
ATOM 1232 O O . GLY A 1 158 ? -18.007 -14.696 8.794 1.00 60.28 158 GLY A O 1
ATOM 1233 N N . ASP A 1 159 ? -20.081 -15.123 8.059 1.00 55.38 159 ASP A N 1
ATOM 1234 C CA . ASP A 1 159 ? -20.556 -15.664 9.344 1.00 55.38 159 ASP A CA 1
ATOM 1235 C C . ASP A 1 159 ? -20.160 -17.138 9.563 1.00 55.38 159 ASP A C 1
ATOM 1237 O O . ASP A 1 159 ? -19.985 -17.593 10.693 1.00 55.38 159 ASP A O 1
ATOM 1241 N N . ALA A 1 160 ? -19.939 -17.899 8.485 1.00 53.66 160 ALA A N 1
ATOM 1242 C CA . ALA A 1 160 ? -19.615 -19.327 8.569 1.00 53.66 160 ALA A CA 1
ATOM 1243 C C . ALA A 1 160 ? -18.122 -19.632 8.828 1.00 53.66 160 ALA A C 1
ATOM 1245 O O . ALA A 1 160 ? -17.777 -20.756 9.196 1.00 53.66 160 ALA A O 1
ATOM 1246 N N . GLN A 1 161 ? -17.208 -18.668 8.648 1.00 50.88 161 GLN A N 1
ATOM 1247 C CA . GLN A 1 161 ? -15.765 -18.962 8.609 1.00 50.88 161 GLN A CA 1
ATOM 1248 C C . GLN A 1 161 ? -15.091 -19.034 9.995 1.00 50.88 161 GLN A C 1
ATOM 1250 O O . GLN A 1 161 ? -14.024 -19.635 10.132 1.00 50.88 161 GLN A O 1
ATOM 1255 N N . LEU A 1 162 ? -15.704 -18.475 11.045 1.00 53.25 162 LEU A N 1
ATOM 1256 C CA . LEU A 1 162 ? -15.070 -18.376 12.368 1.00 53.25 162 LEU A CA 1
ATOM 1257 C C . LEU A 1 162 ? -15.089 -19.682 13.180 1.00 53.25 162 LEU A C 1
ATOM 1259 O O . LEU A 1 162 ? -14.216 -19.889 14.024 1.00 53.25 162 LEU A O 1
ATOM 1263 N N . SER A 1 163 ? -16.035 -20.591 12.932 1.00 52.38 163 SER A N 1
ATOM 1264 C CA . SER A 1 163 ? -16.181 -21.800 13.760 1.00 52.38 163 SER A CA 1
ATOM 1265 C C . SER A 1 163 ? -15.247 -22.943 13.350 1.00 52.38 163 SER A C 1
ATOM 1267 O O . SER A 1 163 ? -14.813 -23.716 14.204 1.00 52.38 163 SER A O 1
ATOM 1269 N N . TRP A 1 164 ? -14.863 -23.035 12.072 1.00 48.66 164 TRP A N 1
ATOM 1270 C CA . TRP A 1 164 ? -13.964 -24.097 11.602 1.00 48.66 164 TRP A CA 1
ATOM 1271 C C . TRP A 1 164 ? -12.490 -23.833 11.933 1.00 48.66 164 TRP A C 1
ATOM 1273 O O . TRP A 1 164 ? -11.731 -24.776 12.155 1.00 48.66 164 TRP A O 1
ATOM 1283 N N . ARG A 1 165 ? -12.076 -22.562 12.038 1.00 49.22 165 ARG A N 1
ATOM 1284 C CA . ARG A 1 165 ? -10.670 -22.208 12.296 1.00 49.22 165 ARG A CA 1
ATOM 1285 C C . ARG A 1 165 ? -10.235 -22.417 13.751 1.00 49.22 165 ARG A C 1
ATOM 1287 O O . ARG A 1 165 ? -9.057 -22.661 13.981 1.00 49.22 165 ARG A O 1
ATOM 1294 N N . ARG A 1 166 ? -11.163 -22.426 14.719 1.00 54.50 166 ARG A N 1
ATOM 1295 C CA . ARG A 1 166 ? -10.832 -22.678 16.137 1.00 54.50 166 ARG A CA 1
ATOM 1296 C C . ARG A 1 166 ? -10.392 -24.114 16.430 1.00 54.50 166 ARG A C 1
ATOM 1298 O O . ARG A 1 166 ? -9.637 -24.328 17.366 1.00 54.50 166 ARG A O 1
ATOM 1305 N N . LYS A 1 167 ? -10.790 -25.101 15.619 1.00 49.88 167 LYS A N 1
ATOM 1306 C CA . LYS A 1 167 ? -10.516 -26.516 15.932 1.00 49.88 167 LYS A CA 1
ATOM 1307 C C . LYS A 1 167 ? -9.110 -27.006 15.569 1.00 49.88 167 LYS A C 1
ATOM 1309 O O . LYS A 1 167 ? -8.752 -28.111 15.961 1.00 49.88 167 LYS A O 1
ATOM 1314 N N . ARG A 1 168 ? -8.310 -26.222 14.833 1.00 51.38 168 ARG A N 1
ATOM 1315 C CA . ARG A 1 168 ? -6.928 -26.603 14.473 1.00 51.38 168 ARG A CA 1
ATOM 1316 C C . ARG A 1 168 ? -5.859 -25.939 15.348 1.00 51.38 168 ARG A C 1
ATOM 1318 O O . ARG A 1 168 ? -4.747 -26.446 15.403 1.00 51.38 168 ARG A O 1
ATOM 1325 N N . GLU A 1 169 ? -6.187 -24.850 16.042 1.00 47.31 169 GLU A N 1
ATOM 1326 C CA . GLU A 1 169 ? -5.217 -24.072 16.831 1.00 47.31 169 GLU A CA 1
ATOM 1327 C C . GLU A 1 169 ? -5.060 -24.589 18.277 1.00 47.31 169 GLU A C 1
ATOM 1329 O O . GLU A 1 169 ? -4.002 -24.434 18.876 1.00 47.31 169 GLU A O 1
ATOM 1334 N N . GLU A 1 170 ? -6.045 -25.325 18.806 1.00 48.38 170 GLU A N 1
ATOM 1335 C CA . GLU A 1 170 ? -5.957 -25.939 20.145 1.00 48.38 170 GLU A CA 1
ATOM 1336 C C . GLU A 1 170 ? -5.090 -27.211 20.209 1.00 48.38 170 GLU A C 1
ATOM 1338 O O . GLU A 1 170 ? -4.657 -27.600 21.289 1.00 48.38 170 GLU A O 1
ATOM 1343 N N . VAL A 1 171 ? -4.788 -27.863 19.079 1.00 51.50 171 VAL A N 1
ATOM 1344 C CA . VAL A 1 171 ? -4.102 -29.175 19.084 1.00 51.50 171 VAL A CA 1
ATOM 1345 C C . VAL A 1 171 ? -2.577 -29.057 19.247 1.00 51.50 171 VAL A C 1
ATOM 1347 O O . VAL A 1 171 ? -1.918 -30.048 19.542 1.00 51.50 171 VAL A O 1
ATOM 1350 N N . MET A 1 172 ? -1.996 -27.858 19.118 1.00 42.59 172 MET A N 1
ATOM 1351 C CA . MET A 1 172 ? -0.535 -27.66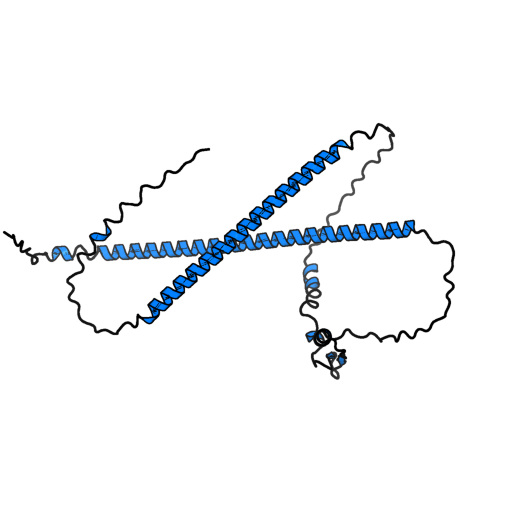3 19.159 1.00 42.59 172 MET A CA 1
ATOM 1352 C C . MET A 1 172 ? -0.069 -26.671 20.232 1.00 42.59 172 MET A C 1
ATOM 1354 O O . MET A 1 172 ? 0.979 -26.054 20.071 1.00 42.59 172 MET A O 1
ATOM 1358 N N . SER A 1 173 ? -0.808 -26.516 21.334 1.00 46.03 173 SER A N 1
ATOM 1359 C CA . SER A 1 173 ? -0.293 -25.801 22.510 1.00 46.03 173 SER A CA 1
ATOM 1360 C C . SER A 1 173 ? 0.466 -26.772 23.426 1.00 46.03 173 SER A C 1
ATOM 1362 O O . SER A 1 173 ? -0.163 -27.640 24.035 1.00 46.03 173 SER A O 1
ATOM 1364 N N . PRO A 1 174 ? 1.803 -26.662 23.562 1.00 49.47 174 PRO A N 1
ATOM 1365 C CA . PRO A 1 174 ? 2.555 -27.450 24.527 1.00 49.47 174 PRO A CA 1
ATOM 1366 C C . PRO A 1 174 ? 2.151 -26.987 25.929 1.00 49.47 174 PRO A C 1
ATOM 1368 O O . PRO A 1 174 ? 2.434 -25.855 26.322 1.00 49.47 174 PRO A O 1
ATOM 1371 N N . GLN A 1 175 ? 1.480 -27.851 26.692 1.00 51.03 175 GLN A N 1
ATOM 1372 C CA . GLN A 1 175 ? 1.264 -27.660 28.126 1.00 51.03 175 GLN A CA 1
ATOM 1373 C C . GLN A 1 175 ? 2.618 -27.685 28.852 1.00 51.03 175 GLN A C 1
ATOM 1375 O O . GLN A 1 175 ? 3.058 -28.702 29.384 1.00 51.03 175 GLN A O 1
ATOM 1380 N N . ALA A 1 176 ? 3.297 -26.541 28.878 1.00 45.84 176 ALA A N 1
ATOM 1381 C CA . ALA A 1 176 ? 4.444 -26.301 29.733 1.00 45.84 176 ALA A CA 1
ATOM 1382 C C . ALA A 1 176 ? 3.940 -26.012 31.154 1.00 45.84 176 ALA A C 1
ATOM 1384 O O . ALA A 1 176 ? 3.643 -24.876 31.525 1.00 45.84 176 ALA A O 1
ATOM 1385 N N . GLY A 1 177 ? 3.819 -27.071 31.955 1.00 53.41 177 GLY A N 1
ATOM 1386 C CA . GLY A 1 177 ? 3.525 -26.985 33.381 1.00 53.41 177 GLY A CA 1
ATOM 1387 C C . GLY A 1 177 ? 4.644 -26.270 34.139 1.00 53.41 177 GLY A C 1
ATOM 1388 O O . GLY A 1 177 ? 5.605 -26.897 34.578 1.00 53.41 177 GLY A O 1
ATOM 1389 N N . LYS A 1 178 ? 4.511 -24.955 34.337 1.00 60.22 178 LYS A N 1
ATOM 1390 C CA . LYS A 1 178 ? 5.318 -24.193 35.298 1.00 60.22 178 LYS A CA 1
ATOM 1391 C C . LYS A 1 178 ? 4.555 -24.071 36.615 1.00 60.22 178 LYS A C 1
ATOM 1393 O O . LYS A 1 178 ? 3.606 -23.301 36.739 1.00 60.22 178 LYS A O 1
ATOM 1398 N N . LYS A 1 179 ? 5.002 -24.844 37.607 1.00 53.00 179 LYS A N 1
ATOM 1399 C CA . LYS A 1 179 ? 4.634 -24.693 39.019 1.00 53.00 179 LYS A CA 1
ATOM 1400 C C . LYS A 1 179 ? 5.068 -23.299 39.488 1.00 53.00 179 LYS A C 1
ATOM 1402 O O . LYS A 1 179 ? 6.258 -22.996 39.457 1.00 53.00 179 LYS A O 1
ATOM 1407 N N . LYS A 1 180 ? 4.122 -22.457 39.910 1.00 52.16 180 LYS A N 1
ATOM 1408 C CA . LYS A 1 180 ? 4.425 -21.203 40.611 1.00 52.16 180 LYS A CA 1
ATOM 1409 C C . LYS A 1 180 ? 4.574 -21.501 42.100 1.00 52.16 180 LYS A C 1
ATOM 1411 O O . LYS A 1 180 ? 3.639 -21.985 42.732 1.00 52.16 180 LYS A O 1
ATOM 1416 N N . ALA A 1 181 ? 5.766 -21.241 42.630 1.00 45.59 181 ALA A N 1
ATOM 1417 C CA . ALA A 1 181 ? 6.019 -21.193 44.059 1.00 45.59 181 ALA A CA 1
ATOM 1418 C C . ALA A 1 181 ? 5.305 -19.961 44.633 1.00 45.59 181 ALA A C 1
ATOM 1420 O O . ALA A 1 181 ? 5.528 -18.837 44.189 1.00 45.59 181 ALA A O 1
ATOM 1421 N N . GLN A 1 182 ? 4.401 -20.208 45.574 1.00 46.03 182 GLN A N 1
ATOM 1422 C CA . GLN A 1 182 ? 3.635 -19.203 46.295 1.00 46.03 182 GLN A CA 1
ATOM 1423 C C . GLN A 1 182 ? 4.523 -18.632 47.407 1.00 46.03 182 GLN A C 1
ATOM 1425 O O . GLN A 1 182 ? 4.675 -19.242 48.465 1.00 46.03 182 GLN A O 1
ATOM 1430 N N . THR A 1 183 ? 5.160 -17.491 47.158 1.00 42.75 183 THR A N 1
ATOM 1431 C CA . THR A 1 183 ? 5.842 -16.715 48.199 1.00 42.75 183 THR A CA 1
ATOM 1432 C C . THR A 1 183 ? 4.797 -16.002 49.048 1.00 42.75 183 THR A C 1
ATOM 1434 O O . THR A 1 183 ? 4.025 -15.186 48.551 1.00 42.75 183 THR A O 1
ATOM 1437 N N . LYS A 1 184 ? 4.752 -16.364 50.332 1.00 46.28 184 LYS A N 1
ATOM 1438 C CA . LYS A 1 184 ? 3.961 -15.686 51.360 1.00 46.28 184 LYS A CA 1
ATOM 1439 C C . LYS A 1 184 ? 4.620 -14.346 51.682 1.00 46.28 184 LYS A C 1
ATOM 1441 O O . LYS A 1 184 ? 5.786 -14.328 52.070 1.00 46.28 184 LYS A O 1
ATOM 1446 N N . SER A 1 185 ? 3.878 -13.258 51.524 1.00 39.53 185 SER A N 1
ATOM 1447 C CA . SER A 1 185 ? 4.271 -11.929 51.997 1.00 39.53 185 SER A CA 1
ATOM 1448 C C . SER A 1 185 ? 4.092 -11.838 53.521 1.00 39.53 185 SER A C 1
ATOM 1450 O O . SER A 1 185 ? 3.136 -12.429 54.033 1.00 39.53 185 SER A O 1
ATOM 1452 N N . PRO A 1 186 ? 4.964 -11.121 54.252 1.00 49.12 186 PRO A N 1
ATOM 1453 C CA . PRO A 1 186 ? 4.820 -10.907 55.688 1.00 49.12 186 PRO A CA 1
ATOM 1454 C C . PRO A 1 186 ? 3.686 -9.922 55.983 1.00 49.12 186 PRO A C 1
ATOM 1456 O O . PRO A 1 186 ? 3.638 -8.833 55.416 1.00 49.12 186 PRO A O 1
ATOM 1459 N N . THR A 1 187 ? 2.802 -10.311 56.895 1.00 49.12 187 THR A N 1
ATOM 1460 C CA . THR A 1 187 ? 1.857 -9.424 57.574 1.00 49.12 187 THR A CA 1
ATOM 1461 C C . THR A 1 187 ? 2.652 -8.501 58.501 1.00 49.12 187 THR A C 1
ATOM 1463 O O . THR A 1 187 ? 3.211 -8.970 59.490 1.00 49.12 187 THR A O 1
ATOM 1466 N N . VAL A 1 188 ? 2.742 -7.216 58.157 1.00 57.75 188 VAL A N 1
ATOM 1467 C CA . VAL A 1 188 ? 3.139 -6.139 59.075 1.00 57.75 188 VAL A CA 1
ATOM 1468 C C . VAL A 1 188 ? 1.847 -5.493 59.552 1.00 57.75 188 VAL A C 1
ATOM 1470 O O . VAL A 1 188 ? 1.043 -5.045 58.736 1.00 57.75 188 VAL A O 1
ATOM 1473 N N . GLU A 1 189 ? 1.625 -5.567 60.861 1.00 48.41 189 GLU A N 1
ATOM 1474 C CA . GLU A 1 189 ? 0.530 -4.885 61.537 1.00 48.41 189 GLU A CA 1
ATOM 1475 C C . GLU A 1 189 ? 0.805 -3.386 61.665 1.00 48.41 189 GLU A C 1
ATOM 1477 O O . GLU A 1 189 ? 1.959 -2.957 61.680 1.00 48.41 189 GLU A O 1
ATOM 1482 N N . ASP A 1 190 ? -0.314 -2.664 61.726 1.00 55.72 190 ASP A N 1
ATOM 1483 C CA . ASP A 1 190 ? -0.539 -1.278 62.128 1.00 55.72 190 ASP A CA 1
ATOM 1484 C C . ASP A 1 190 ? 0.655 -0.528 62.732 1.00 55.72 190 ASP A C 1
ATOM 1486 O O . ASP A 1 190 ? 1.158 -0.890 63.795 1.00 55.72 190 ASP A O 1
ATOM 1490 N N . ASP A 1 191 ? 0.943 0.646 62.167 1.00 55.53 191 ASP A N 1
ATOM 1491 C CA . ASP A 1 191 ? 1.105 1.811 63.030 1.00 55.53 191 ASP A CA 1
ATOM 1492 C C . ASP A 1 191 ? 0.435 3.036 62.405 1.00 55.53 191 ASP A C 1
ATOM 1494 O O . ASP A 1 191 ? 0.611 3.355 61.225 1.00 55.53 191 ASP A O 1
ATOM 1498 N N . LYS A 1 192 ? -0.426 3.662 63.204 1.00 58.47 192 LYS A N 1
ATOM 1499 C CA . LYS A 1 192 ? -1.216 4.832 62.843 1.00 58.47 192 LYS A CA 1
ATOM 1500 C C . LYS A 1 192 ? -0.384 6.076 63.102 1.00 58.47 192 LYS A C 1
ATOM 1502 O O . LYS A 1 192 ? -0.324 6.512 64.246 1.00 58.47 192 LYS A O 1
ATOM 1507 N N . GLU A 1 193 ? 0.117 6.715 62.054 1.00 52.19 193 GLU A N 1
ATOM 1508 C CA . GLU A 1 193 ? 0.534 8.114 62.154 1.00 52.19 193 GLU A CA 1
ATOM 1509 C C . GLU A 1 193 ? -0.149 8.958 61.074 1.00 52.19 193 GLU A C 1
ATOM 1511 O O . GLU A 1 193 ? 0.163 8.923 59.887 1.00 52.19 193 GLU A O 1
ATOM 1516 N N . ASP A 1 194 ? -1.164 9.668 61.558 1.00 56.16 194 ASP A N 1
ATOM 1517 C CA . ASP A 1 194 ? -1.924 10.742 60.935 1.00 56.16 194 ASP A CA 1
ATOM 1518 C C . ASP A 1 194 ? -1.006 11.973 60.832 1.00 56.16 194 ASP A C 1
ATOM 1520 O O . ASP A 1 194 ? -0.899 12.759 61.774 1.00 56.16 194 ASP A O 1
ATOM 1524 N N . VAL A 1 195 ? -0.256 12.091 59.730 1.00 57.72 195 VAL A N 1
ATOM 1525 C CA . VAL A 1 195 ? 0.584 13.263 59.431 1.00 57.72 195 VAL A CA 1
ATOM 1526 C C . VAL A 1 195 ? 0.306 13.743 58.007 1.00 57.72 195 VAL A C 1
ATOM 1528 O O . VAL A 1 195 ? 0.819 13.215 57.029 1.00 57.72 195 VAL A O 1
ATOM 1531 N N . GLU A 1 196 ? -0.555 14.756 57.962 1.00 53.53 196 GLU A N 1
ATOM 1532 C CA . GLU A 1 196 ? -0.699 15.828 56.969 1.00 53.53 196 GLU A CA 1
ATOM 1533 C C . GLU A 1 196 ? -0.518 15.491 55.476 1.00 53.53 196 GLU A C 1
ATOM 1535 O O . GLU A 1 196 ? 0.526 15.685 54.856 1.00 53.53 196 GLU A O 1
ATOM 1540 N N . ASP A 1 197 ? -1.655 15.141 54.883 1.00 53.53 197 ASP A N 1
ATOM 1541 C CA . ASP A 1 197 ? -1.972 15.075 53.456 1.00 53.53 197 ASP A CA 1
ATOM 1542 C C . ASP A 1 197 ? -2.001 16.482 52.804 1.00 53.53 197 ASP A C 1
ATOM 1544 O O . ASP A 1 197 ? -3.064 17.034 52.512 1.00 53.53 197 ASP A O 1
ATOM 1548 N N . ARG A 1 198 ? -0.832 17.126 52.647 1.00 54.78 198 ARG A N 1
ATOM 1549 C CA . ARG A 1 198 ? -0.708 18.458 52.005 1.00 54.78 198 ARG A CA 1
ATOM 1550 C C . ARG A 1 198 ? 0.243 18.557 50.806 1.00 54.78 198 ARG A C 1
ATOM 1552 O O . ARG A 1 198 ? 0.257 19.600 50.166 1.00 54.78 198 ARG A O 1
ATOM 1559 N N . GLU A 1 199 ? 0.981 17.508 50.443 1.00 56.06 199 GLU A N 1
ATOM 1560 C CA . GLU A 1 199 ? 1.933 17.543 49.306 1.00 56.06 199 GLU A CA 1
ATOM 1561 C C . GLU A 1 199 ? 1.429 16.848 48.020 1.00 56.06 199 GLU A C 1
ATOM 1563 O O . GLU A 1 199 ? 2.144 16.775 47.019 1.00 56.06 199 GLU A O 1
ATOM 1568 N N . ALA A 1 200 ? 0.192 16.340 47.996 1.00 56.16 200 ALA A N 1
ATOM 1569 C CA . ALA A 1 200 ? -0.340 15.616 46.834 1.00 56.16 200 ALA A CA 1
ATOM 1570 C C . ALA A 1 200 ? -0.885 16.520 45.704 1.00 56.16 200 ALA A C 1
ATOM 1572 O O . ALA A 1 200 ? -1.078 16.042 44.584 1.00 56.16 200 ALA A O 1
ATOM 1573 N N . GLU A 1 201 ? -1.125 17.812 45.958 1.00 53.47 201 GLU A N 1
ATOM 1574 C CA . GLU A 1 201 ? -1.803 18.705 45.002 1.00 53.47 201 GLU A CA 1
ATOM 1575 C C . GLU A 1 201 ? -0.863 19.228 43.892 1.00 53.47 201 GLU A C 1
ATOM 1577 O O . GLU A 1 201 ? -1.264 19.278 42.732 1.00 53.47 201 GLU A O 1
ATOM 1582 N N . GLU A 1 202 ? 0.423 19.484 44.177 1.00 56.91 202 GLU A N 1
ATOM 1583 C CA . GLU A 1 202 ? 1.368 20.057 43.191 1.00 56.91 202 GLU A CA 1
ATOM 1584 C C . GLU A 1 202 ? 1.809 19.074 42.085 1.00 56.91 202 GLU A C 1
ATOM 1586 O O . GLU A 1 202 ? 2.185 19.482 40.984 1.00 56.91 202 GLU A O 1
ATOM 1591 N N . ASN A 1 203 ? 1.736 17.761 42.322 1.00 61.34 203 ASN A N 1
ATOM 1592 C CA . ASN A 1 203 ? 2.166 16.763 41.332 1.00 61.34 203 ASN A CA 1
ATOM 1593 C C . ASN A 1 203 ? 1.154 16.550 40.194 1.00 61.34 203 ASN A C 1
ATOM 1595 O O . ASN A 1 203 ? 1.519 16.036 39.131 1.00 61.34 203 ASN A O 1
ATOM 1599 N N . CYS A 1 204 ? -0.107 16.947 40.389 1.00 66.44 204 CYS A N 1
ATOM 1600 C CA . CYS A 1 204 ? -1.131 16.844 39.350 1.00 66.44 204 CYS A CA 1
ATOM 1601 C C . CYS A 1 204 ? -0.844 17.804 38.184 1.00 66.44 204 CYS A C 1
ATOM 1603 O O . CYS A 1 204 ? -1.015 17.426 37.022 1.00 66.44 204 CYS A O 1
ATOM 1605 N N . ASP A 1 205 ? -0.319 18.994 38.479 1.00 78.69 205 ASP A N 1
ATOM 1606 C CA . ASP A 1 205 ? -0.033 20.015 37.469 1.00 78.69 205 ASP A CA 1
ATOM 1607 C C . ASP A 1 205 ? 1.165 19.633 36.588 1.00 78.69 205 ASP A C 1
ATOM 1609 O O . ASP A 1 205 ? 1.110 19.762 35.363 1.00 78.69 205 ASP A O 1
ATOM 1613 N N . ALA A 1 206 ? 2.225 19.066 37.174 1.00 84.81 206 ALA A N 1
ATOM 1614 C CA . ALA A 1 206 ? 3.400 18.620 36.420 1.00 84.81 206 ALA A CA 1
ATOM 1615 C C . ALA A 1 206 ? 3.080 17.462 35.453 1.00 84.81 206 ALA A C 1
ATOM 1617 O O . ALA A 1 206 ? 3.559 17.442 34.315 1.00 84.81 206 ALA A O 1
ATOM 1618 N N . LEU A 1 207 ? 2.242 16.509 35.879 1.00 87.56 207 LEU A N 1
ATOM 1619 C CA . LEU A 1 207 ? 1.784 15.412 35.022 1.00 87.56 207 LEU A CA 1
ATOM 1620 C C . LEU A 1 207 ? 0.825 15.896 33.928 1.00 87.56 207 LEU A C 1
ATOM 1622 O O . LEU A 1 207 ? 0.894 15.393 32.806 1.00 87.56 207 LEU A O 1
ATOM 1626 N N . GLY A 1 208 ? -0.020 16.887 34.228 1.00 90.12 208 GLY A N 1
ATOM 1627 C CA . GLY A 1 208 ? -0.879 17.544 33.244 1.00 90.12 208 GLY A CA 1
ATOM 1628 C C . GLY A 1 208 ? -0.068 18.187 32.119 1.00 90.12 208 GLY A C 1
ATOM 1629 O O . GLY A 1 208 ? -0.275 17.866 30.949 1.00 90.12 208 GLY A O 1
ATOM 1630 N N . VAL A 1 209 ? 0.935 18.999 32.472 1.00 92.75 209 VAL A N 1
ATOM 1631 C CA . VAL A 1 209 ? 1.839 19.633 31.495 1.00 92.75 209 VAL A CA 1
ATOM 1632 C C . VAL A 1 209 ? 2.587 18.584 30.667 1.00 92.75 209 VAL A C 1
ATOM 1634 O O . VAL A 1 209 ? 2.676 18.704 29.445 1.00 92.75 209 VAL A O 1
ATOM 1637 N N . LEU A 1 210 ? 3.086 17.514 31.294 1.00 93.94 210 LEU A N 1
ATOM 1638 C CA . LEU A 1 210 ? 3.764 16.436 30.569 1.00 93.94 210 LEU A CA 1
ATOM 1639 C C . LEU A 1 210 ? 2.826 15.729 29.575 1.00 93.94 210 LEU A C 1
ATOM 1641 O O . LEU A 1 210 ? 3.231 15.425 28.451 1.00 93.94 210 LEU A O 1
ATOM 1645 N N . ALA A 1 211 ? 1.572 15.483 29.961 1.00 93.94 211 ALA A N 1
ATOM 1646 C CA . ALA A 1 211 ? 0.573 14.868 29.093 1.00 93.94 211 ALA A CA 1
ATOM 1647 C C . ALA A 1 211 ? 0.218 15.758 27.888 1.00 93.94 211 ALA A C 1
ATOM 1649 O O . ALA A 1 211 ? 0.054 15.246 26.776 1.00 93.94 211 ALA A O 1
ATOM 1650 N N . GLU A 1 212 ? 0.147 17.077 28.077 1.00 95.56 212 GLU A N 1
ATOM 1651 C CA . GLU A 1 212 ? -0.060 18.039 26.990 1.00 95.56 212 GLU A CA 1
ATOM 1652 C C . GLU A 1 212 ? 1.119 18.059 26.015 1.00 95.56 212 GLU A C 1
ATOM 1654 O O . GLU A 1 212 ? 0.911 17.964 24.804 1.00 95.56 212 GLU A O 1
ATOM 1659 N N . VAL A 1 213 ? 2.357 18.087 26.523 1.00 96.50 213 VAL A N 1
ATOM 1660 C CA . VAL A 1 213 ? 3.571 18.040 25.691 1.00 96.50 213 VAL A CA 1
ATOM 1661 C C . VAL A 1 213 ? 3.623 16.748 24.875 1.00 96.50 213 VAL A C 1
ATOM 1663 O O . VAL A 1 213 ? 3.840 16.787 23.662 1.00 96.50 213 VAL A O 1
ATOM 1666 N N . LEU A 1 214 ? 3.360 15.596 25.500 1.00 95.50 214 LEU A N 1
ATOM 1667 C CA . LEU A 1 214 ? 3.307 14.313 24.793 1.00 95.50 214 LEU A CA 1
ATOM 1668 C C . LEU A 1 214 ? 2.195 14.292 23.736 1.00 95.50 214 LEU A C 1
ATOM 1670 O O . LEU A 1 214 ? 2.402 13.788 22.630 1.00 95.50 214 LEU A O 1
ATOM 1674 N N . SER A 1 215 ? 1.032 14.868 24.042 1.00 94.56 215 SER A N 1
ATOM 1675 C CA . SER A 1 215 ? -0.082 14.969 23.095 1.00 94.56 215 SER A CA 1
ATOM 1676 C C . SER A 1 215 ? 0.267 15.854 21.897 1.00 94.56 215 SER A C 1
ATOM 1678 O O . SER A 1 215 ? -0.018 15.474 20.757 1.00 94.56 215 SER A O 1
ATOM 1680 N N . ALA A 1 216 ? 0.936 16.987 22.130 1.00 95.81 216 ALA A N 1
ATOM 1681 C CA . ALA A 1 216 ? 1.424 17.876 21.081 1.00 95.81 216 ALA A CA 1
ATOM 1682 C C . ALA A 1 216 ? 2.446 17.168 20.176 1.00 95.81 216 ALA A C 1
ATOM 1684 O O . ALA A 1 216 ? 2.257 17.126 18.960 1.00 95.81 216 ALA A O 1
ATOM 1685 N N . MET A 1 217 ? 3.451 16.502 20.758 1.00 94.06 217 MET A N 1
ATOM 1686 C CA . MET A 1 217 ? 4.452 15.735 20.003 1.00 94.06 217 MET A CA 1
ATOM 1687 C C . MET A 1 217 ? 3.819 14.627 19.148 1.00 94.06 217 MET A C 1
ATOM 1689 O O . MET A 1 217 ? 4.175 14.442 17.983 1.00 94.06 217 MET A O 1
ATOM 1693 N N . VAL A 1 218 ? 2.851 13.880 19.694 1.00 94.31 218 VAL A N 1
ATOM 1694 C CA . VAL A 1 218 ? 2.123 12.848 18.933 1.00 94.31 218 VAL A CA 1
ATOM 1695 C C . VAL A 1 218 ? 1.315 13.469 17.790 1.00 94.31 218 VAL A C 1
ATOM 1697 O O . VAL A 1 218 ? 1.255 12.889 16.701 1.00 94.31 218 VAL A O 1
ATOM 1700 N N . GLY A 1 219 ? 0.720 14.643 18.007 1.00 95.38 219 GLY A N 1
ATOM 1701 C CA . GLY A 1 219 ? 0.055 15.426 16.967 1.00 95.38 219 GLY A CA 1
ATOM 1702 C C . GLY A 1 219 ? 1.001 15.806 15.825 1.00 95.38 219 GLY A C 1
ATOM 1703 O O . GLY A 1 219 ? 0.705 15.527 14.662 1.00 95.38 219 GLY A O 1
ATOM 1704 N N . GLU A 1 220 ? 2.172 16.352 16.144 1.00 92.94 220 GLU A N 1
ATOM 1705 C CA . GLU A 1 220 ? 3.190 16.731 15.156 1.00 92.94 220 GLU A CA 1
ATOM 1706 C C . GLU A 1 220 ? 3.703 15.533 14.352 1.00 92.94 220 GLU A C 1
ATOM 1708 O O . GLU A 1 220 ? 3.760 15.586 13.121 1.00 92.94 220 GLU A O 1
ATOM 1713 N N . MET A 1 221 ? 3.994 14.407 15.011 1.00 93.31 221 MET A N 1
ATOM 1714 C CA . MET A 1 221 ? 4.406 13.180 14.321 1.00 93.31 221 MET A CA 1
ATOM 1715 C C . MET A 1 221 ? 3.339 12.678 13.342 1.00 93.31 221 MET A C 1
ATOM 1717 O O . MET A 1 221 ? 3.667 12.215 12.245 1.00 93.31 221 MET A O 1
ATOM 1721 N N . ARG A 1 222 ? 2.055 12.783 13.705 1.00 89.81 222 ARG A N 1
ATOM 1722 C CA . ARG A 1 222 ? 0.942 12.426 12.813 1.00 89.81 222 ARG A CA 1
ATOM 1723 C C . ARG A 1 222 ? 0.845 13.366 11.616 1.00 89.81 222 ARG A C 1
ATOM 1725 O O . ARG A 1 222 ? 0.617 12.875 10.509 1.00 89.81 222 ARG A O 1
ATOM 1732 N N . ASN A 1 223 ? 1.051 14.666 11.820 1.00 94.81 223 ASN A N 1
ATOM 1733 C CA . ASN A 1 223 ? 1.051 15.659 10.746 1.00 94.81 223 ASN A CA 1
ATOM 1734 C C . ASN A 1 223 ? 2.201 15.408 9.764 1.00 94.81 223 ASN A C 1
ATOM 1736 O O . ASN A 1 223 ? 1.951 15.212 8.578 1.00 94.81 223 ASN A O 1
ATOM 1740 N N . MET A 1 224 ? 3.430 15.231 10.259 1.00 90.69 224 MET A N 1
ATOM 1741 C CA . MET A 1 224 ? 4.575 14.869 9.414 1.00 90.69 224 MET A CA 1
ATOM 1742 C C . MET A 1 224 ? 4.337 13.569 8.630 1.00 90.69 224 MET A C 1
ATOM 1744 O O . MET A 1 224 ? 4.700 13.457 7.458 1.00 90.69 224 MET A O 1
ATOM 1748 N N . ALA A 1 225 ? 3.708 12.565 9.249 1.00 89.62 225 ALA A N 1
ATOM 1749 C CA . ALA A 1 225 ? 3.347 11.328 8.558 1.00 89.62 225 ALA A CA 1
ATOM 1750 C C . ALA A 1 225 ? 2.259 11.541 7.486 1.00 89.62 225 ALA A C 1
ATOM 1752 O O . ALA A 1 225 ? 2.256 10.852 6.464 1.00 89.62 225 ALA A O 1
ATOM 1753 N N . ALA A 1 226 ? 1.319 12.465 7.698 1.00 93.00 226 ALA A N 1
ATOM 1754 C CA . ALA A 1 226 ? 0.333 12.854 6.693 1.00 93.00 226 ALA A CA 1
ATOM 1755 C C . ALA A 1 226 ? 0.990 13.581 5.508 1.00 93.00 226 ALA A C 1
ATOM 1757 O O . ALA A 1 226 ? 0.712 13.219 4.365 1.00 93.00 226 ALA A O 1
ATOM 1758 N N . ASP A 1 227 ? 1.919 14.500 5.766 1.00 95.50 227 ASP A N 1
ATOM 1759 C CA . ASP A 1 227 ? 2.635 15.246 4.725 1.00 95.50 227 ASP A CA 1
ATOM 1760 C C . ASP A 1 227 ? 3.506 14.332 3.861 1.00 95.50 227 ASP A C 1
ATOM 1762 O O . ASP A 1 227 ? 3.439 14.389 2.634 1.00 95.50 227 ASP A O 1
ATOM 1766 N N . ARG A 1 228 ? 4.235 13.385 4.471 1.00 93.44 228 ARG A N 1
ATOM 1767 C CA . ARG A 1 228 ? 4.993 12.369 3.716 1.00 93.44 228 ARG A CA 1
ATOM 1768 C C . ARG A 1 228 ? 4.094 11.519 2.818 1.00 93.44 228 ARG A C 1
ATOM 1770 O O . ARG A 1 228 ? 4.480 11.193 1.698 1.00 93.44 228 ARG A O 1
ATOM 1777 N N . ARG A 1 229 ? 2.893 11.157 3.286 1.00 94.81 229 ARG A N 1
ATOM 1778 C CA . ARG A 1 229 ? 1.913 10.412 2.474 1.00 94.81 229 ARG A CA 1
ATOM 1779 C C . ARG A 1 229 ? 1.379 11.249 1.317 1.00 94.81 229 ARG A C 1
ATOM 1781 O O . ARG A 1 229 ? 1.227 10.713 0.224 1.00 94.81 229 ARG A O 1
ATOM 1788 N N . ARG A 1 230 ? 1.126 12.540 1.541 1.00 95.44 230 ARG A N 1
ATOM 1789 C CA . ARG A 1 230 ? 0.720 13.477 0.486 1.00 95.44 230 ARG A CA 1
ATOM 1790 C C . ARG A 1 230 ? 1.808 13.596 -0.582 1.00 95.44 230 ARG A C 1
ATOM 1792 O O . ARG A 1 230 ? 1.514 13.353 -1.747 1.00 95.44 230 ARG A O 1
ATOM 1799 N N . ALA A 1 231 ? 3.051 13.859 -0.182 1.00 92.31 231 ALA A N 1
ATOM 1800 C CA . ALA A 1 231 ? 4.185 13.969 -1.100 1.00 92.31 231 ALA A CA 1
ATOM 1801 C C . ALA A 1 231 ? 4.405 12.679 -1.912 1.00 92.31 231 ALA A C 1
ATOM 1803 O O . ALA A 1 231 ? 4.634 12.729 -3.119 1.00 92.31 231 ALA A O 1
ATOM 1804 N N . ALA A 1 232 ? 4.264 11.507 -1.280 1.00 94.06 232 ALA A N 1
ATOM 1805 C CA . ALA A 1 232 ? 4.334 10.224 -1.980 1.00 94.06 232 ALA A CA 1
ATOM 1806 C C . ALA A 1 232 ? 3.207 10.057 -3.019 1.00 94.06 232 ALA A C 1
ATOM 1808 O O . ALA A 1 232 ? 3.454 9.568 -4.120 1.00 94.06 232 ALA A O 1
ATOM 1809 N N . GLY A 1 233 ? 1.982 10.486 -2.694 1.00 92.00 233 GLY A N 1
ATOM 1810 C CA . GLY A 1 233 ? 0.856 10.480 -3.632 1.00 92.00 233 GLY A CA 1
ATOM 1811 C C . GLY A 1 233 ? 1.064 11.423 -4.821 1.00 92.00 233 GLY A C 1
ATOM 1812 O O . GLY A 1 233 ? 0.791 11.050 -5.960 1.00 92.00 233 GLY A O 1
ATOM 1813 N N . GLU A 1 234 ? 1.600 12.619 -4.578 1.00 96.56 234 GLU A N 1
ATOM 1814 C CA . GLU A 1 234 ? 1.921 13.595 -5.627 1.00 96.56 234 GLU A CA 1
ATOM 1815 C C . GLU A 1 234 ? 3.034 13.093 -6.558 1.00 96.56 234 GLU A C 1
ATOM 1817 O O . GLU A 1 234 ? 2.906 13.197 -7.779 1.00 96.56 234 GLU A O 1
ATOM 1822 N N . SER A 1 235 ? 4.079 12.476 -5.997 1.00 93.69 235 SER A N 1
ATOM 1823 C CA . SER A 1 235 ? 5.152 11.836 -6.765 1.00 93.69 235 SER A CA 1
ATOM 1824 C C . SER A 1 235 ? 4.626 10.692 -7.638 1.00 93.69 235 SER A C 1
ATOM 1826 O O . SER A 1 235 ? 4.978 10.611 -8.814 1.00 93.69 235 SER A O 1
ATOM 1828 N N . HIS A 1 236 ? 3.724 9.856 -7.111 1.00 93.31 236 HIS A N 1
ATOM 1829 C CA . HIS A 1 236 ? 3.090 8.793 -7.892 1.00 93.31 236 HIS A CA 1
ATOM 1830 C C . HIS A 1 236 ? 2.279 9.356 -9.065 1.00 93.31 236 HIS A C 1
ATOM 1832 O O . HIS A 1 236 ? 2.450 8.914 -10.197 1.00 93.31 236 HIS A O 1
ATOM 1838 N N . ALA A 1 237 ? 1.459 10.382 -8.821 1.00 94.38 237 ALA A N 1
ATOM 1839 C CA . ALA A 1 237 ? 0.693 11.042 -9.876 1.00 94.38 237 ALA A CA 1
ATOM 1840 C C . ALA A 1 237 ? 1.602 11.697 -10.934 1.00 94.38 237 ALA A C 1
ATOM 1842 O O . ALA A 1 237 ? 1.274 1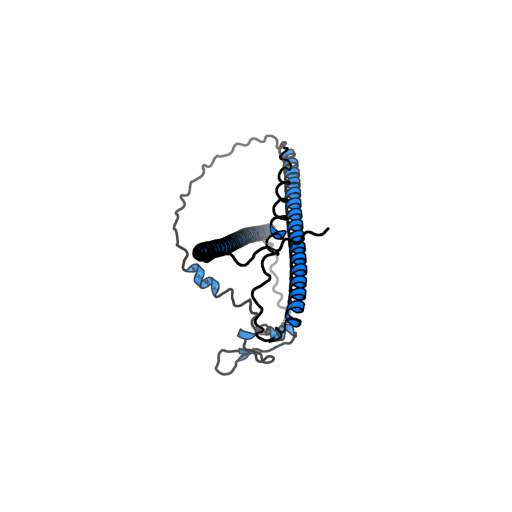1.712 -12.119 1.00 94.38 237 ALA A O 1
ATOM 1843 N N . GLN A 1 238 ? 2.757 12.241 -10.535 1.00 95.75 238 GLN A N 1
ATOM 1844 C CA . GLN A 1 238 ? 3.748 12.764 -11.478 1.00 95.75 238 GLN A CA 1
ATOM 1845 C C . GLN A 1 238 ? 4.373 11.649 -12.320 1.00 95.75 238 GLN A C 1
ATOM 1847 O O . GLN A 1 238 ? 4.478 11.803 -13.535 1.00 95.75 238 GLN A O 1
ATOM 1852 N N . MET A 1 239 ? 4.747 10.531 -11.699 1.00 94.94 239 MET A N 1
ATOM 1853 C CA . MET A 1 239 ? 5.284 9.364 -12.394 1.00 94.94 239 MET A CA 1
ATOM 1854 C C . MET A 1 239 ? 4.275 8.796 -13.400 1.00 94.94 239 MET A C 1
ATOM 1856 O O . MET A 1 239 ? 4.653 8.521 -14.533 1.00 94.94 239 MET A O 1
ATOM 1860 N N . GLU A 1 240 ? 2.995 8.686 -13.037 1.00 97.06 240 GLU A N 1
ATOM 1861 C CA . GLU A 1 240 ? 1.932 8.253 -13.958 1.00 97.06 240 GLU A CA 1
ATOM 1862 C C . GLU A 1 240 ? 1.775 9.199 -15.150 1.00 97.06 240 GLU A C 1
ATOM 1864 O O . GLU A 1 240 ? 1.646 8.734 -16.280 1.00 97.06 240 GLU A O 1
ATOM 1869 N N . ARG A 1 241 ? 1.851 10.521 -14.931 1.00 97.06 241 ARG A N 1
ATOM 1870 C CA . ARG A 1 241 ? 1.849 11.494 -16.036 1.00 97.06 241 ARG A CA 1
ATOM 1871 C C . ARG A 1 241 ? 3.027 11.273 -16.984 1.00 97.06 241 ARG A C 1
ATOM 1873 O O . ARG A 1 241 ? 2.825 11.254 -18.192 1.00 97.06 241 ARG A O 1
ATOM 1880 N N . VAL A 1 242 ? 4.233 11.077 -16.449 1.00 96.94 242 VAL A N 1
ATOM 1881 C CA . VAL A 1 242 ? 5.434 10.816 -17.261 1.00 96.94 242 VAL A CA 1
ATOM 1882 C C . VAL A 1 242 ? 5.289 9.506 -18.041 1.00 96.94 242 VAL A C 1
ATOM 1884 O O . VAL A 1 242 ? 5.534 9.483 -19.244 1.00 96.94 242 VAL A O 1
ATOM 1887 N N . LEU A 1 243 ? 4.838 8.429 -17.395 1.00 96.94 243 LEU A N 1
ATOM 1888 C CA . LEU A 1 243 ? 4.608 7.146 -18.065 1.00 96.94 243 LEU A CA 1
ATOM 1889 C C . LEU A 1 243 ? 3.566 7.261 -19.183 1.00 96.94 243 LEU A C 1
ATOM 1891 O O . LEU A 1 243 ? 3.812 6.752 -20.272 1.00 96.94 243 LEU A O 1
ATOM 1895 N N . GLY A 1 244 ? 2.471 7.992 -18.956 1.00 96.12 244 GLY A N 1
ATOM 1896 C CA . GLY A 1 244 ? 1.474 8.274 -19.991 1.00 96.12 244 GLY A CA 1
ATOM 1897 C C . GLY A 1 244 ? 2.067 9.010 -21.196 1.00 96.12 244 GLY A C 1
ATOM 1898 O O . GLY A 1 244 ? 1.835 8.604 -22.330 1.00 96.12 244 GLY A O 1
ATOM 1899 N N . THR A 1 245 ? 2.905 10.030 -20.972 1.00 96.94 245 THR A N 1
ATOM 1900 C CA . THR A 1 245 ? 3.583 10.729 -22.083 1.00 96.94 245 THR A CA 1
ATOM 1901 C C . THR A 1 245 ? 4.569 9.837 -22.841 1.00 96.94 245 THR A C 1
ATOM 1903 O O . THR A 1 245 ? 4.685 9.943 -24.058 1.00 96.94 245 THR A O 1
ATOM 1906 N N . LEU A 1 246 ? 5.267 8.929 -22.152 1.00 95.94 246 LEU A N 1
ATOM 1907 C CA . LEU A 1 246 ? 6.177 7.982 -22.802 1.00 95.94 246 LEU A CA 1
ATOM 1908 C C . LEU A 1 246 ? 5.418 6.943 -23.636 1.00 95.94 246 LEU A C 1
ATOM 1910 O O . LEU A 1 246 ? 5.889 6.555 -24.703 1.00 95.94 246 LEU A O 1
ATOM 1914 N N . GLU A 1 247 ? 4.251 6.502 -23.167 1.00 95.44 247 GLU A N 1
ATOM 1915 C CA . GLU A 1 247 ? 3.369 5.607 -23.916 1.00 95.44 247 GLU A CA 1
ATOM 1916 C C . GLU A 1 247 ? 2.812 6.288 -25.174 1.00 95.44 247 GLU A C 1
ATOM 1918 O O . GLU A 1 247 ? 2.820 5.680 -26.243 1.00 95.44 247 GLU A O 1
ATOM 1923 N N . GLU A 1 248 ? 2.427 7.564 -25.080 1.00 94.00 248 GLU A N 1
ATOM 1924 C CA . GLU A 1 248 ? 1.995 8.368 -26.229 1.00 94.00 248 GLU A CA 1
ATOM 1925 C C . GLU A 1 248 ? 3.106 8.499 -27.282 1.00 94.00 248 GLU A C 1
ATOM 1927 O O . GLU A 1 248 ? 2.882 8.205 -28.456 1.00 94.00 248 GLU A O 1
ATOM 1932 N N . ILE A 1 249 ? 4.332 8.841 -26.865 1.00 93.75 249 ILE A N 1
ATOM 1933 C CA . ILE A 1 249 ? 5.492 8.925 -27.769 1.00 93.75 249 ILE A CA 1
ATOM 1934 C C . ILE A 1 249 ? 5.757 7.574 -28.443 1.00 93.75 249 ILE A C 1
ATOM 1936 O O . ILE A 1 249 ? 5.985 7.522 -29.651 1.00 93.75 249 ILE A O 1
ATOM 1940 N N . ARG A 1 250 ? 5.710 6.472 -27.685 1.00 90.69 250 ARG A N 1
ATOM 1941 C CA . ARG A 1 250 ? 5.909 5.126 -28.235 1.00 90.69 250 ARG A CA 1
ATOM 1942 C C . ARG A 1 250 ? 4.846 4.774 -29.277 1.00 90.69 250 ARG A C 1
ATOM 1944 O O . ARG A 1 250 ? 5.194 4.243 -30.326 1.00 90.69 250 ARG A O 1
ATOM 1951 N N . GLY A 1 251 ? 3.583 5.110 -29.016 1.00 89.06 251 GLY A N 1
ATOM 1952 C CA . GLY A 1 251 ? 2.490 4.904 -29.967 1.00 89.06 251 GLY A CA 1
ATOM 1953 C C . GLY A 1 251 ? 2.682 5.667 -31.282 1.00 89.06 251 GLY A C 1
ATOM 1954 O O . GLY A 1 251 ? 2.356 5.135 -32.340 1.00 89.06 251 GLY A O 1
ATOM 1955 N N . CYS A 1 252 ? 3.254 6.874 -31.236 1.00 87.94 252 CYS A N 1
ATOM 1956 C CA . CYS A 1 252 ? 3.588 7.645 -32.439 1.00 87.94 252 CYS A CA 1
ATOM 1957 C C . CYS A 1 252 ? 4.738 7.016 -33.241 1.00 87.94 252 CYS A C 1
ATOM 1959 O O . CYS A 1 252 ? 4.687 6.998 -34.468 1.00 87.94 252 CYS A O 1
ATOM 1961 N N . LEU A 1 253 ? 5.755 6.475 -32.564 1.00 86.25 253 LEU A N 1
ATOM 1962 C CA . LEU A 1 253 ? 6.900 5.840 -33.227 1.00 86.25 253 LEU A CA 1
ATOM 1963 C C . LEU A 1 253 ? 6.531 4.511 -33.909 1.00 86.25 253 LEU A C 1
ATOM 1965 O O . LEU A 1 253 ? 7.076 4.200 -34.965 1.00 86.25 253 LEU A O 1
ATOM 1969 N N . ASP A 1 254 ? 5.586 3.752 -33.347 1.00 80.44 254 ASP A N 1
ATOM 1970 C CA . ASP A 1 254 ? 5.166 2.449 -33.886 1.00 80.44 254 ASP A CA 1
ATOM 1971 C C . ASP A 1 254 ? 4.284 2.559 -35.157 1.00 80.44 254 ASP A C 1
ATOM 1973 O O . ASP A 1 254 ? 4.095 1.566 -35.858 1.00 80.44 254 ASP A O 1
ATOM 1977 N N . LEU A 1 255 ? 3.736 3.741 -35.479 1.00 69.06 255 LEU A N 1
ATOM 1978 C CA . LEU A 1 255 ? 2.819 3.949 -36.616 1.00 69.06 255 LEU A CA 1
ATOM 1979 C C . LEU A 1 255 ? 3.504 4.413 -37.913 1.00 69.06 255 LEU A C 1
ATOM 1981 O O . LEU A 1 255 ? 2.958 4.175 -38.989 1.00 69.06 255 LEU A O 1
ATOM 1985 N N . GLU A 1 256 ? 4.678 5.044 -37.833 1.00 60.44 256 GLU A N 1
ATOM 1986 C CA . GLU A 1 256 ? 5.424 5.510 -39.017 1.00 60.44 256 GLU A CA 1
ATOM 1987 C C . GLU A 1 256 ? 6.561 4.569 -39.437 1.00 60.44 256 GLU A C 1
ATOM 1989 O O . GLU A 1 256 ? 7.000 4.621 -40.583 1.00 60.44 256 GLU A O 1
ATOM 1994 N N . PHE A 1 257 ? 6.986 3.640 -38.577 1.00 57.97 257 PHE A N 1
ATOM 1995 C CA . PHE A 1 257 ? 7.918 2.576 -38.957 1.00 57.97 257 PHE A CA 1
ATOM 1996 C C . PHE A 1 257 ? 7.163 1.359 -39.505 1.00 57.97 257 PHE A C 1
ATOM 1998 O O . PHE A 1 257 ? 7.156 0.275 -38.925 1.00 57.97 257 PHE A O 1
ATOM 2005 N N . VAL A 1 258 ? 6.557 1.516 -40.681 1.00 64.00 258 VAL A N 1
ATOM 2006 C CA . VAL A 1 258 ? 6.567 0.391 -41.619 1.00 64.00 258 VAL A CA 1
ATOM 2007 C C . VAL A 1 258 ? 7.985 0.412 -42.174 1.00 64.00 258 VAL A C 1
ATOM 2009 O O . VAL A 1 258 ? 8.292 1.361 -42.894 1.00 64.00 258 VAL A O 1
ATOM 2012 N N . PRO A 1 259 ? 8.887 -0.520 -41.803 1.00 58.97 259 PRO A N 1
ATOM 2013 C CA . PRO A 1 259 ? 10.131 -0.657 -42.535 1.00 58.97 259 PRO A CA 1
ATOM 2014 C C . PRO A 1 259 ? 9.711 -0.934 -43.971 1.00 58.97 259 PRO A C 1
ATOM 2016 O O . PRO A 1 259 ? 9.207 -2.010 -44.287 1.00 58.97 259 PRO A O 1
ATOM 2019 N N . GLU A 1 260 ? 9.792 0.099 -44.804 1.00 57.09 260 GLU A N 1
ATOM 2020 C CA . GLU A 1 260 ? 9.681 -0.047 -46.236 1.00 57.09 260 GLU A CA 1
ATOM 2021 C C . GLU A 1 260 ? 10.731 -1.104 -46.562 1.00 57.09 260 GLU A C 1
ATOM 2023 O O . GLU A 1 260 ? 11.905 -0.932 -46.226 1.00 57.09 260 GLU A O 1
ATOM 2028 N N . GLU A 1 261 ? 10.278 -2.261 -47.050 1.00 59.22 261 GLU A N 1
ATOM 2029 C CA . GLU A 1 261 ? 11.120 -3.350 -47.539 1.00 59.22 261 GLU A CA 1
ATOM 2030 C C . GLU A 1 261 ? 11.856 -2.822 -48.783 1.00 59.22 261 GLU A C 1
ATOM 2032 O O . GLU A 1 261 ? 11.560 -3.168 -49.924 1.00 59.22 261 GLU A O 1
ATOM 2037 N N . GLY A 1 262 ? 12.752 -1.867 -48.553 1.00 51.62 262 GLY A N 1
ATOM 2038 C CA . GLY A 1 262 ? 13.584 -1.196 -49.521 1.00 51.62 262 GLY A CA 1
ATOM 2039 C C . GLY A 1 262 ? 14.800 -2.065 -49.746 1.00 51.62 262 GLY A C 1
ATOM 2040 O O . GLY A 1 262 ? 15.666 -2.161 -48.882 1.00 51.62 262 GLY A O 1
ATOM 2041 N N . SER A 1 263 ? 14.760 -2.749 -50.886 1.00 52.47 263 SER A N 1
ATOM 2042 C CA . SER A 1 263 ? 15.885 -3.081 -51.759 1.00 52.47 263 SER A CA 1
ATOM 2043 C C . SER A 1 263 ? 17.270 -3.102 -51.109 1.00 52.47 263 SER A C 1
ATOM 2045 O O . SER A 1 263 ? 17.821 -2.063 -50.752 1.00 52.47 263 SER A O 1
ATOM 2047 N N . GLU A 1 264 ? 17.858 -4.299 -51.092 1.00 50.03 264 GLU A N 1
ATOM 2048 C CA . GLU A 1 264 ? 19.303 -4.531 -51.128 1.00 50.03 264 GLU A CA 1
ATOM 2049 C C . GLU A 1 264 ? 19.931 -3.709 -52.274 1.00 50.03 264 GLU A C 1
ATOM 2051 O O . GLU A 1 264 ? 20.114 -4.198 -53.385 1.00 50.03 264 GLU A O 1
ATOM 2056 N N . GLU A 1 265 ? 20.203 -2.429 -52.047 1.00 50.78 265 GLU A N 1
ATOM 2057 C CA . GLU A 1 265 ? 21.150 -1.671 -52.851 1.00 50.78 265 GLU A CA 1
ATOM 2058 C C . GLU A 1 265 ? 22.483 -1.737 -52.106 1.00 50.78 265 GLU A C 1
ATOM 2060 O O . GLU A 1 265 ? 22.595 -1.271 -50.972 1.00 50.78 265 GLU A O 1
ATOM 2065 N N . ASP A 1 266 ? 23.457 -2.404 -52.732 1.00 55.28 266 ASP A N 1
ATOM 2066 C CA . ASP A 1 266 ? 24.876 -2.400 -52.372 1.00 55.28 266 ASP A CA 1
ATOM 2067 C C . ASP A 1 266 ? 25.331 -0.950 -52.153 1.00 55.28 266 ASP A C 1
ATOM 2069 O O . ASP A 1 266 ? 25.653 -0.229 -53.100 1.00 55.28 266 ASP A O 1
ATOM 2073 N N . PHE A 1 267 ? 25.345 -0.496 -50.903 1.00 44.75 267 PHE A N 1
ATOM 2074 C CA . PHE A 1 267 ? 26.023 0.742 -50.559 1.00 44.75 267 PHE A CA 1
ATOM 2075 C C . PHE A 1 267 ? 27.521 0.451 -50.535 1.00 44.75 267 PHE A C 1
ATOM 2077 O O . PHE A 1 267 ? 28.014 -0.255 -49.656 1.00 44.75 267 PHE A O 1
ATOM 2084 N N . GLU A 1 268 ? 28.225 0.994 -51.531 1.00 53.66 268 GLU A N 1
ATOM 2085 C CA . GLU A 1 268 ? 29.682 1.071 -51.560 1.00 53.66 268 GLU A CA 1
ATOM 2086 C C . GLU A 1 268 ? 30.191 1.653 -50.233 1.00 53.66 268 GLU A C 1
ATOM 2088 O O . GLU A 1 268 ? 29.887 2.778 -49.832 1.00 53.66 268 GLU A O 1
ATOM 2093 N N . GLU A 1 269 ? 30.958 0.817 -49.548 1.00 52.19 269 GLU A N 1
ATOM 2094 C CA . GLU A 1 269 ? 31.666 1.017 -48.293 1.00 52.19 269 GLU A CA 1
ATOM 2095 C C . GLU A 1 269 ? 32.655 2.191 -48.418 1.00 52.19 269 GLU A C 1
ATOM 2097 O O . GLU A 1 269 ? 33.831 2.009 -48.723 1.00 52.19 269 GLU A O 1
ATOM 2102 N N . GLY A 1 270 ? 32.170 3.429 -48.277 1.00 53.84 270 GLY A N 1
ATOM 2103 C CA . GLY A 1 270 ? 32.962 4.593 -48.678 1.00 53.84 270 GLY A CA 1
ATOM 2104 C C . GLY A 1 270 ? 32.690 5.913 -47.969 1.00 53.84 270 GLY A C 1
ATOM 2105 O O . GLY A 1 270 ? 33.087 6.930 -48.516 1.00 53.84 270 GLY A O 1
ATOM 2106 N N . GLU A 1 271 ? 32.041 5.968 -46.798 1.00 48.81 271 GLU A N 1
ATOM 2107 C CA . GLU A 1 271 ? 31.869 7.260 -46.096 1.00 48.81 271 GLU A CA 1
ATOM 2108 C C . GLU A 1 271 ? 31.502 7.135 -44.597 1.00 48.81 271 GLU A C 1
ATOM 2110 O O . GLU A 1 271 ? 30.526 7.709 -44.128 1.00 48.81 271 GLU A O 1
ATOM 2115 N N . VAL A 1 272 ? 32.261 6.363 -43.804 1.00 51.88 272 VAL A N 1
ATOM 2116 C CA . VAL A 1 272 ? 31.996 6.195 -42.345 1.00 51.88 272 VAL A CA 1
ATOM 2117 C C . VAL A 1 272 ? 33.089 6.822 -41.454 1.00 51.88 272 VAL A C 1
ATOM 2119 O O . VAL A 1 272 ? 33.061 6.695 -40.233 1.00 51.88 272 VAL A O 1
ATOM 2122 N N . ALA A 1 273 ? 34.055 7.548 -42.026 1.00 54.53 273 ALA A N 1
ATOM 2123 C CA . ALA A 1 273 ? 35.233 8.009 -41.282 1.00 54.53 273 ALA A CA 1
ATOM 2124 C C . ALA A 1 273 ? 35.073 9.342 -40.512 1.00 54.53 273 ALA A C 1
ATOM 2126 O O . ALA A 1 273 ? 35.858 9.585 -39.601 1.00 54.53 273 ALA A O 1
ATOM 2127 N N . GLU A 1 274 ? 34.079 10.193 -40.797 1.00 54.00 274 GLU A N 1
ATOM 2128 C CA . GLU A 1 274 ? 34.028 11.547 -40.194 1.00 54.00 274 GLU A CA 1
ATOM 2129 C C . GLU A 1 274 ? 33.164 11.702 -38.926 1.00 54.00 274 GLU A C 1
ATOM 2131 O O . GLU A 1 274 ? 33.221 12.738 -38.273 1.00 54.00 274 GLU A O 1
ATOM 2136 N N . VAL A 1 275 ? 32.400 10.693 -38.490 1.00 53.12 275 VAL A N 1
ATOM 2137 C CA . VAL A 1 275 ? 31.486 10.860 -37.328 1.00 53.12 275 VAL A CA 1
ATOM 2138 C C . VAL A 1 275 ? 32.153 10.529 -35.979 1.00 53.12 275 VAL A C 1
ATOM 2140 O O . VAL A 1 275 ? 31.597 10.791 -34.910 1.00 53.12 275 VAL A O 1
ATOM 2143 N N . ALA A 1 276 ? 33.374 9.984 -35.987 1.00 53.97 276 ALA A N 1
ATOM 2144 C CA . ALA A 1 276 ? 34.094 9.647 -34.757 1.00 53.97 276 ALA A CA 1
ATOM 2145 C C . ALA A 1 276 ? 34.722 10.870 -34.054 1.00 53.97 276 ALA A C 1
ATOM 2147 O O . ALA A 1 276 ? 34.878 10.842 -32.832 1.00 53.97 276 ALA A O 1
ATOM 2148 N N . GLU A 1 277 ? 35.030 11.950 -34.780 1.00 53.53 277 GLU A N 1
ATOM 2149 C CA . GLU A 1 277 ? 35.774 13.095 -34.229 1.00 53.53 277 GLU A CA 1
ATOM 2150 C C . GLU A 1 277 ? 34.897 14.037 -33.378 1.00 53.53 277 GLU A C 1
ATOM 2152 O O . GLU A 1 277 ? 35.372 14.650 -32.423 1.00 53.53 277 GLU A O 1
ATOM 2157 N N . GLU A 1 278 ? 33.580 14.092 -33.609 1.00 52.31 278 GLU A N 1
ATOM 2158 C CA . GLU A 1 278 ? 32.702 15.020 -32.873 1.00 52.31 278 GLU A CA 1
ATOM 2159 C C . GLU A 1 278 ? 32.298 14.519 -31.468 1.00 52.31 278 GLU A C 1
ATOM 2161 O O . GLU A 1 278 ? 31.785 15.278 -30.640 1.00 52.31 278 GLU A O 1
ATOM 2166 N N . ARG A 1 279 ? 32.555 13.242 -31.141 1.00 55.31 279 ARG A N 1
ATOM 2167 C CA . ARG A 1 279 ? 32.130 12.642 -29.861 1.00 55.31 279 ARG A CA 1
ATOM 2168 C C . ARG A 1 279 ? 33.130 12.810 -28.712 1.00 55.31 279 ARG A C 1
ATOM 2170 O O . ARG A 1 279 ? 32.753 12.576 -27.561 1.00 55.31 279 ARG A O 1
ATOM 2177 N N . GLU A 1 280 ? 34.364 13.245 -28.975 1.00 56.72 280 GLU A N 1
ATOM 2178 C CA . GLU A 1 280 ? 35.355 13.515 -27.917 1.00 56.72 280 GLU A CA 1
ATOM 2179 C C . GLU A 1 280 ? 35.199 14.903 -27.269 1.00 56.72 280 GLU A C 1
ATOM 2181 O O . GLU A 1 280 ? 35.526 15.067 -26.093 1.00 56.72 280 GLU A O 1
ATOM 2186 N N . ALA A 1 281 ? 34.593 15.882 -27.952 1.00 56.81 281 ALA A N 1
ATOM 2187 C CA . ALA A 1 281 ? 34.449 17.247 -27.428 1.00 56.81 281 ALA A CA 1
ATOM 2188 C C . ALA A 1 281 ? 33.453 17.381 -26.253 1.00 56.81 281 ALA A C 1
ATOM 2190 O O . ALA A 1 281 ? 33.526 18.334 -25.476 1.00 56.81 281 ALA A O 1
ATOM 2191 N N . LEU A 1 282 ? 32.534 16.425 -26.072 1.00 53.19 282 LEU A N 1
ATOM 2192 C CA . LEU A 1 282 ? 31.494 16.486 -25.032 1.00 53.19 282 LEU A CA 1
ATOM 2193 C C . LEU A 1 282 ? 31.880 15.823 -23.701 1.00 53.19 282 LEU A C 1
ATOM 2195 O O . LEU A 1 282 ? 31.097 15.863 -22.752 1.00 53.19 282 LEU A O 1
ATOM 2199 N N . LYS A 1 283 ? 33.075 15.230 -23.591 1.00 55.28 283 LYS A N 1
ATOM 2200 C CA . LYS A 1 283 ? 33.490 14.506 -22.377 1.00 55.28 283 LYS A CA 1
ATOM 2201 C C . LYS A 1 283 ? 34.189 15.379 -21.323 1.00 55.28 283 LYS A C 1
ATOM 2203 O O . LYS A 1 283 ? 34.413 14.908 -20.216 1.00 55.28 283 LYS A O 1
ATOM 2208 N N . GLY A 1 284 ? 34.496 16.640 -21.635 1.00 55.88 284 GLY A N 1
ATOM 2209 C CA . GLY A 1 284 ? 35.296 17.526 -20.777 1.00 55.88 284 GLY A CA 1
ATOM 2210 C C . GLY A 1 284 ? 34.538 18.503 -19.866 1.00 55.88 284 GLY A C 1
ATOM 2211 O O . GLY A 1 284 ? 35.179 19.395 -19.326 1.00 55.88 284 GLY A O 1
ATOM 2212 N N . ARG A 1 285 ? 33.204 18.418 -19.713 1.00 51.59 285 ARG A N 1
ATOM 2213 C CA . ARG A 1 285 ? 32.412 19.482 -19.042 1.00 51.59 285 ARG A CA 1
ATOM 2214 C C . ARG A 1 285 ? 31.739 19.111 -17.708 1.00 51.59 285 ARG A C 1
ATOM 2216 O O . ARG A 1 285 ? 30.985 19.922 -17.192 1.00 51.59 285 ARG A O 1
ATOM 2223 N N . ASN A 1 286 ? 31.989 17.932 -17.134 1.00 53.12 286 ASN A N 1
ATOM 2224 C CA . ASN A 1 286 ? 31.210 17.442 -15.979 1.00 53.12 286 ASN A CA 1
ATOM 2225 C C . ASN A 1 286 ? 32.019 17.239 -14.678 1.00 53.12 286 ASN A C 1
ATOM 2227 O O . ASN A 1 286 ? 31.594 16.450 -13.841 1.00 53.12 286 ASN A O 1
ATOM 2231 N N . GLU A 1 287 ? 33.160 17.910 -14.489 1.00 56.94 287 GLU A N 1
ATOM 2232 C CA . GLU A 1 287 ? 34.001 17.748 -13.278 1.00 56.94 287 GLU A CA 1
ATOM 2233 C C . GLU A 1 287 ? 33.972 18.943 -12.301 1.00 56.94 287 GLU A C 1
ATOM 2235 O O . GLU A 1 287 ? 34.760 18.969 -11.363 1.00 56.94 287 GLU A O 1
ATOM 2240 N N . GLU A 1 288 ? 33.071 19.919 -12.456 1.00 55.56 288 GLU A N 1
ATOM 2241 C CA . GLU A 1 288 ? 33.096 21.151 -11.642 1.00 55.56 288 GLU A CA 1
ATOM 2242 C C . GLU A 1 288 ? 31.799 21.415 -10.855 1.00 55.56 288 GLU A C 1
ATOM 2244 O O . GLU A 1 288 ? 31.327 22.536 -10.869 1.00 55.56 288 GLU A O 1
ATOM 2249 N N . GLU A 1 289 ? 31.190 20.437 -10.172 1.00 53.41 289 GLU A N 1
ATOM 2250 C CA . GLU A 1 289 ? 30.156 20.723 -9.145 1.00 53.41 289 GLU A CA 1
ATOM 2251 C C . GLU A 1 289 ? 30.138 19.635 -8.042 1.00 53.41 289 GLU A C 1
ATOM 2253 O O . GLU A 1 289 ? 29.179 18.879 -7.910 1.00 53.41 289 GLU A O 1
ATOM 2258 N N . GLU A 1 290 ? 31.203 19.523 -7.237 1.00 51.50 290 GLU A N 1
ATOM 2259 C CA . GLU A 1 290 ? 31.189 18.749 -5.976 1.00 51.50 290 GLU A CA 1
ATOM 2260 C C . GLU A 1 290 ? 31.975 19.476 -4.869 1.00 51.50 290 GLU A C 1
ATOM 2262 O O . GLU A 1 290 ? 32.950 18.963 -4.341 1.00 51.50 290 GLU A O 1
ATOM 2267 N N . GLU A 1 291 ? 31.557 20.690 -4.506 1.00 55.00 291 GLU A N 1
ATOM 2268 C CA . GLU A 1 291 ? 31.868 21.285 -3.195 1.00 55.00 291 GLU A CA 1
ATOM 2269 C C . GLU A 1 291 ? 30.679 22.150 -2.750 1.00 55.00 291 GLU A C 1
ATOM 2271 O O . GLU A 1 291 ? 30.578 23.322 -3.103 1.00 55.00 291 GLU A O 1
ATOM 2276 N N . VAL A 1 292 ? 29.743 21.574 -1.986 1.00 58.66 292 VAL A N 1
ATOM 2277 C CA . VAL A 1 292 ? 28.755 22.354 -1.223 1.00 58.66 292 VAL A CA 1
ATOM 2278 C C . VAL A 1 292 ? 28.677 21.816 0.204 1.00 58.66 292 VAL A C 1
ATOM 2280 O O . VAL A 1 292 ? 28.079 20.775 0.466 1.00 58.66 292 VAL A O 1
ATOM 2283 N N . ASP A 1 293 ? 29.313 22.589 1.084 1.00 56.50 293 ASP A N 1
ATOM 2284 C CA . ASP A 1 293 ? 29.000 22.861 2.490 1.00 56.50 293 ASP A CA 1
ATOM 2285 C C . ASP A 1 293 ? 28.699 21.687 3.439 1.00 56.50 293 ASP A C 1
ATOM 2287 O O . ASP A 1 293 ? 27.551 21.330 3.708 1.00 56.50 293 ASP A O 1
ATOM 2291 N N . GLU A 1 294 ? 29.750 21.237 4.130 1.00 63.81 294 GLU A N 1
ATOM 2292 C CA . GLU A 1 294 ? 29.653 20.915 5.556 1.00 63.81 294 GLU A CA 1
ATOM 2293 C C . GLU A 1 294 ? 29.917 22.193 6.368 1.00 63.81 294 GLU A C 1
ATOM 2295 O O . GLU A 1 294 ? 31.048 22.663 6.482 1.00 63.81 294 GLU A O 1
ATOM 2300 N N . SER A 1 295 ? 28.876 22.763 6.969 1.00 69.06 295 SER A N 1
ATOM 2301 C CA . SER A 1 295 ? 29.030 23.675 8.105 1.00 69.06 295 SER A CA 1
ATOM 2302 C C . SER A 1 295 ? 27.940 23.400 9.136 1.00 69.06 295 SER A C 1
ATOM 2304 O O . SER A 1 295 ? 26.744 23.498 8.856 1.00 69.06 295 SER A O 1
ATOM 2306 N N . VAL A 1 296 ? 28.429 22.985 10.304 1.00 58.47 296 VAL A N 1
ATOM 2307 C CA . VAL A 1 296 ? 27.750 22.689 11.575 1.00 58.47 296 VAL A CA 1
ATOM 2308 C C . VAL A 1 296 ? 27.544 23.970 12.372 1.00 58.47 296 VAL A C 1
ATOM 2310 O O . VAL A 1 296 ? 28.470 24.813 12.363 1.00 58.47 296 VAL A O 1
#

Radius of gyration: 43.18 Å; chains: 1; bounding box: 105×67×118 Å

Foldseek 3Di:
DDDDPPPPPPDPDPVVVPVPPVVVVVVVVVVVVVVVVVVVVVVVVVVVVVVVVVVVVVVVVVVVVVVVVVVVVVVVVVVVVVVVVVVVVVVVVPPPPDDDPPPPPDDPPPPVPPPPQPPAQQVCVVVVHHWDWDDPPPDPWTATPVPRDTNVVSDDPPPPPPPVVVVPPVPPDPPPDDDDDDDDDDDDDDDDDDDDPDPPPVVVVVVVVVVVVVVVVVVVVVVVVVVVVVVVVVVVVVVVVVVVVVVVVVVVVVVPPPPPPDDPDPDPPPDDPPPPVVVVVPPPDPDPPPDDDDDD

pLDDT: mean 73.33, std 19.38, range [39.53, 97.75]

Organism: NCBI:txid930991

Secondary structure (DSSP, 8-state):
--------TT---GGGTSSSTTHHHHHHHHHHHHHHHHHHHHHHHHHHHHHHHHHHHHHHHHHHHHHHHHHHHHHHHHHHHHHHHHHHHHHHT----S----------------TT-PPPPHHHHTTT----EEE-TTSS-EEETTT--BHHHHS-TTTSHHHHHHHHHGGG------PPP-PPPP------------SSSHHHHHHHHHHHHHHHHHHHHHHHHHHHHHHHHHHHHHHHHHHHHHHHHHHHHHHH------------S---SSSSGGGSTTSSSSSS--------